Protein AF-0000000074148552 (afdb_homodimer)

Nearest PDB structures (foldseek):
  6wue-assembly1_A-2  TM=7.051E-01  e=5.616E-02  Synechocystis sp. PCC 6803
  7l20-assembly1_w  TM=6.656E-01  e=3.927E-01  Homo sapiens
  6q2d-assembly1_F  TM=6.243E-01  e=3.688E-01  Methanobrevibacter smithii
  3izp-assembly1_E  TM=4.849E-01  e=9.277E-02  Thermus thermophilus
  1wdt-assembly1_A  TM=5.165E-01  e=2.097E-01  Thermus thermophilus

Structure (mmCIF, N/CA/C/O backbone):
data_AF-0000000074148552-model_v1
#
loop_
_entity.id
_entity.type
_entity.pdbx_description
1 polymer 'ABC transporter, ATP-binding protein'
#
loop_
_atom_site.group_PDB
_atom_site.id
_atom_site.type_symbol
_atom_site.label_atom_id
_atom_site.label_alt_id
_atom_site.label_comp_id
_atom_site.label_asym_id
_atom_site.label_entity_id
_atom_site.label_seq_id
_atom_site.pdbx_PDB_ins_code
_atom_site.Cartn_x
_atom_site.Cartn_y
_atom_site.Cartn_z
_atom_site.occupancy
_atom_site.B_iso_or_equiv
_atom_site.auth_seq_id
_atom_site.auth_comp_id
_atom_site.auth_asym_id
_atom_site.auth_atom_id
_atom_site.pdbx_PDB_model_num
ATOM 1 N N . MET A 1 1 ? -26.516 -5.738 27.297 1 22.41 1 MET A N 1
ATOM 2 C CA . MET A 1 1 ? -25.297 -5.031 27.703 1 22.41 1 MET A CA 1
ATOM 3 C C . MET A 1 1 ? -24.422 -4.727 26.5 1 22.41 1 MET A C 1
ATOM 5 O O . MET A 1 1 ? -23.406 -5.402 26.281 1 22.41 1 MET A O 1
ATOM 9 N N . GLN A 1 2 ? -24.984 -4.801 25.312 1 31.7 2 GLN A N 1
ATOM 10 C CA . GLN A 1 2 ? -25 -4.453 23.891 1 31.7 2 GLN A CA 1
ATOM 11 C C . GLN A 1 2 ? -24.562 -3.006 23.672 1 31.7 2 GLN A C 1
ATOM 13 O O . GLN A 1 2 ? -24.906 -2.395 22.656 1 31.7 2 GLN A O 1
ATOM 18 N N . GLU A 1 3 ? -23.875 -2.385 24.734 1 26.95 3 GLU A N 1
ATOM 19 C CA . GLU A 1 3 ? -23.938 -1.072 25.359 1 26.95 3 GLU A CA 1
ATOM 20 C C . GLU A 1 3 ? -23.125 -0.043 24.578 1 26.95 3 GLU A C 1
ATOM 22 O O . GLU A 1 3 ? -23.578 1.087 24.375 1 26.95 3 GLU A O 1
ATOM 27 N N . VAL A 1 4 ? -21.828 -0.036 24.828 1 33.44 4 VAL A N 1
ATOM 28 C CA . VAL A 1 4 ? -21.031 1.182 24.719 1 33.44 4 VAL A CA 1
ATOM 29 C C . VAL A 1 4 ? -20.906 1.595 23.25 1 33.44 4 VAL A C 1
ATOM 31 O O . VAL A 1 4 ? -19.969 2.303 22.875 1 33.44 4 VAL A O 1
ATOM 34 N N . GLU A 1 5 ? -21.531 0.998 22.438 1 37.62 5 GLU A N 1
ATOM 35 C CA . GLU A 1 5 ? -21.609 1.605 21.109 1 37.62 5 GLU A CA 1
ATOM 36 C C . GLU A 1 5 ? -21.953 3.086 21.203 1 37.62 5 GLU A C 1
ATOM 38 O O . GLU A 1 5 ? -21.688 3.854 20.281 1 37.62 5 GLU A O 1
ATOM 43 N N . GLU A 1 6 ? -22.922 3.387 22.109 1 36.91 6 GLU A N 1
ATOM 44 C CA . GLU A 1 6 ? -23.828 4.523 22.094 1 36.91 6 GLU A CA 1
ATOM 45 C C . GLU A 1 6 ? -23.109 5.82 22.438 1 36.91 6 GLU A C 1
ATOM 47 O O . GLU A 1 6 ? -23.562 6.906 22.062 1 36.91 6 GLU A O 1
ATOM 52 N N . LEU A 1 7 ? -22.344 5.84 23.578 1 35.25 7 LEU A N 1
ATOM 53 C CA . LEU A 1 7 ? -22.281 7.09 24.328 1 35.25 7 LEU A CA 1
ATOM 54 C C . LEU A 1 7 ? -21.422 8.109 23.594 1 35.25 7 LEU A C 1
ATOM 56 O O . LEU A 1 7 ? -21.312 9.266 24.031 1 35.25 7 LEU A O 1
ATOM 60 N N . CYS A 1 8 ? -20.25 7.715 23.219 1 41.53 8 CYS A N 1
ATOM 61 C CA . CYS A 1 8 ? -19.453 8.898 22.891 1 41.53 8 CYS A CA 1
ATOM 62 C C . CYS A 1 8 ? -19.922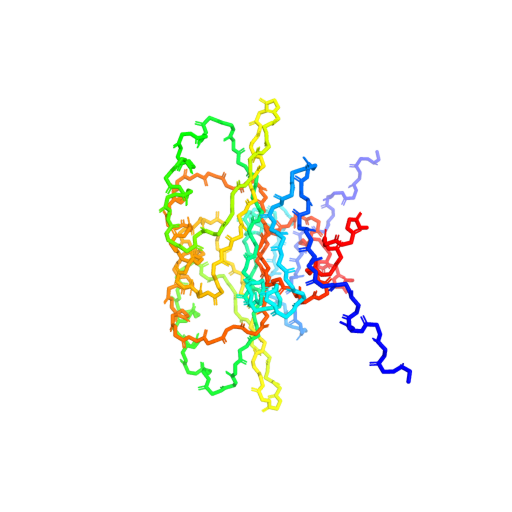 9.516 21.578 1 41.53 8 CYS A C 1
ATOM 64 O O . CYS A 1 8 ? -20.047 8.812 20.562 1 41.53 8 CYS A O 1
ATOM 66 N N . ASP A 1 9 ? -20.75 10.523 21.594 1 46.53 9 ASP A N 1
ATOM 67 C CA . ASP A 1 9 ? -21.438 11.297 20.562 1 46.53 9 ASP A CA 1
ATOM 68 C C . ASP A 1 9 ? -20.469 11.75 19.484 1 46.53 9 ASP A C 1
ATOM 70 O O . ASP A 1 9 ? -20.828 11.82 18.297 1 46.53 9 ASP A O 1
ATOM 74 N N . ARG A 1 10 ? -19.578 12.453 19.828 1 43.94 10 ARG A N 1
ATOM 75 C CA . ARG A 1 10 ? -18.609 12.992 18.875 1 43.94 10 ARG A CA 1
ATOM 76 C C . ARG A 1 10 ? -17.203 12.484 19.188 1 43.94 10 ARG A C 1
ATOM 78 O O . ARG A 1 10 ? -16.844 12.273 20.359 1 43.94 10 ARG A O 1
ATOM 85 N N . ILE A 1 11 ? -16.656 11.727 18.531 1 47.62 11 ILE A N 1
ATOM 86 C CA . ILE A 1 11 ? -15.289 11.305 18.766 1 47.62 11 ILE A CA 1
ATOM 87 C C . ILE A 1 11 ? -14.328 12.219 18 1 47.62 11 ILE A C 1
ATOM 89 O O . ILE A 1 11 ? -14.562 12.531 16.828 1 47.62 11 ILE A O 1
ATOM 93 N N . ALA A 1 12 ? -13.578 13.047 18.766 1 45.94 12 ALA A N 1
ATOM 94 C CA . ALA A 1 12 ? -12.555 13.914 18.188 1 45.94 12 ALA A CA 1
ATOM 95 C C . ALA A 1 12 ? -11.266 13.141 17.922 1 45.94 12 ALA A C 1
ATOM 97 O O . ALA A 1 12 ? -10.906 12.234 18.688 1 45.94 12 ALA A O 1
ATOM 98 N N . PHE A 1 13 ? -10.82 13.211 16.688 1 45.91 13 PHE A N 1
ATOM 99 C CA . PHE A 1 13 ? -9.57 12.578 16.281 1 45.91 13 PHE A CA 1
ATOM 100 C C . PHE A 1 13 ? -8.391 13.516 16.531 1 45.91 13 PHE A C 1
ATOM 102 O O . PHE A 1 13 ? -8.398 14.664 16.078 1 45.91 13 PHE A O 1
ATOM 109 N N . LEU A 1 14 ? -7.742 13.117 17.688 1 41.75 14 LEU A N 1
ATOM 110 C CA . LEU A 1 14 ? -6.602 13.984 17.969 1 41.75 14 LEU A CA 1
ATOM 111 C C . LEU A 1 14 ? -5.305 13.352 17.469 1 41.75 14 LEU A C 1
ATOM 113 O O . LEU A 1 14 ? -5.141 12.133 17.531 1 41.75 14 LEU A O 1
ATOM 117 N N . LYS A 1 15 ? -4.57 13.727 16.531 1 42.16 15 LYS A N 1
ATOM 118 C CA . LYS A 1 15 ? -3.197 13.352 16.203 1 42.16 15 LYS A CA 1
ATOM 119 C C . LYS A 1 15 ? -2.221 14.461 16.578 1 42.16 15 LYS A C 1
ATOM 121 O O . LYS A 1 15 ? -2.34 15.586 16.078 1 42.16 15 LYS A O 1
ATOM 126 N N . SER A 1 16 ? -1.146 14.055 17.172 1 43.75 16 SER A N 1
ATOM 127 C CA . SER A 1 16 ? -0.172 15.008 17.703 1 43.75 16 SER A CA 1
ATOM 128 C C . SER A 1 16 ? -0.861 16.219 18.328 1 43.75 16 SER A C 1
ATOM 130 O O . SER A 1 16 ? -0.525 17.359 18 1 43.75 16 SER A O 1
ATOM 132 N N . GLU A 1 17 ? -1.814 15.953 19.031 1 43.62 17 GLU A N 1
ATOM 133 C CA . GLU A 1 17 ? -2.475 16.969 19.844 1 43.62 17 GLU A CA 1
ATOM 134 C C . GLU A 1 17 ? -3.504 17.75 19.047 1 43.62 17 GLU A C 1
ATOM 136 O O . GLU A 1 17 ? -4.062 18.734 19.516 1 43.62 17 GLU A O 1
ATOM 141 N N . GLU A 1 18 ? -3.398 17.562 17.734 1 40.94 18 GLU A N 1
ATOM 142 C CA . GLU A 1 18 ? -4.426 18.281 16.984 1 40.94 18 GLU A CA 1
ATOM 143 C C . GLU A 1 18 ? -5.633 17.391 16.703 1 40.94 18 GLU A C 1
ATOM 145 O O . GLU A 1 18 ? -5.488 16.172 16.5 1 40.94 18 GLU A O 1
ATOM 150 N N . ILE A 1 19 ? -6.707 17.891 17.125 1 43.88 19 ILE A N 1
ATOM 151 C CA . ILE A 1 19 ? -7.973 17.219 16.844 1 43.88 19 ILE A CA 1
ATOM 152 C C . ILE A 1 19 ? -8.133 17.047 15.336 1 43.88 19 ILE A C 1
ATOM 154 O O . ILE A 1 19 ? -8.133 18.031 14.586 1 43.88 19 ILE A O 1
ATOM 158 N N . ILE A 1 20 ? -7.91 15.992 14.727 1 48.09 20 ILE A N 1
ATOM 159 C CA . ILE A 1 20 ? -7.992 15.789 13.289 1 48.09 20 ILE A CA 1
ATOM 160 C C . ILE A 1 20 ? -9.453 15.719 12.859 1 48.09 20 ILE A C 1
ATOM 162 O O . ILE A 1 20 ? -9.828 16.25 11.805 1 48.09 20 ILE A O 1
ATOM 166 N N . THR A 1 21 ? -10.281 14.977 13.461 1 49.19 21 THR A N 1
ATOM 167 C CA . THR A 1 21 ? -11.695 14.961 13.102 1 49.19 21 THR A CA 1
ATOM 168 C C . THR A 1 21 ? -12.555 14.664 14.328 1 49.19 21 THR A C 1
ATOM 170 O O . THR A 1 21 ? -12.109 13.984 15.25 1 49.19 21 THR A O 1
ATOM 173 N N . ILE A 1 22 ? -13.438 15.555 14.562 1 48.69 22 ILE A N 1
ATOM 174 C CA . ILE A 1 22 ? -14.477 15.336 15.562 1 48.69 22 ILE A CA 1
ATOM 175 C C . ILE A 1 22 ? -15.758 14.859 14.883 1 48.69 22 ILE A C 1
ATOM 177 O O . ILE A 1 22 ? -16.281 15.531 13.984 1 48.69 22 ILE A O 1
ATOM 181 N N . ASP A 1 23 ? -16.016 13.68 14.734 1 54.72 23 ASP A N 1
ATOM 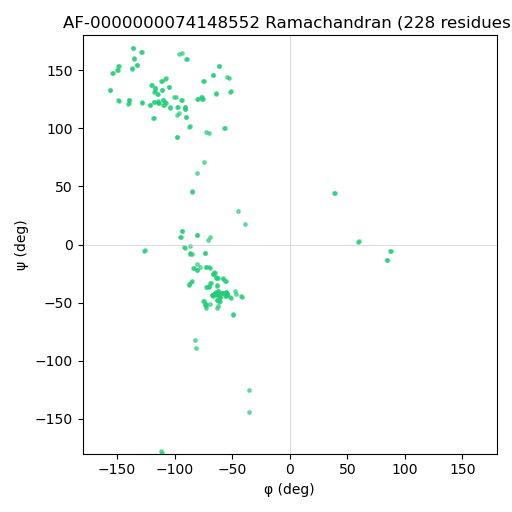182 C CA . ASP A 1 23 ? -17.344 13.328 14.242 1 54.72 23 ASP A CA 1
ATOM 183 C C . ASP A 1 23 ? -17.938 12.172 15.039 1 54.72 23 ASP A C 1
ATOM 185 O O . ASP A 1 23 ? -17.297 11.625 15.93 1 54.72 23 ASP A O 1
ATOM 189 N N . THR A 1 24 ? -19.234 11.992 15.008 1 56 24 THR A N 1
ATOM 190 C CA . THR A 1 24 ? -19.938 10.891 15.641 1 56 24 THR A CA 1
ATOM 191 C C . THR A 1 24 ? -19.359 9.547 15.219 1 56 24 THR A C 1
ATOM 193 O O . THR A 1 24 ? -18.797 9.43 14.125 1 56 24 THR A O 1
ATOM 196 N N . PRO A 1 25 ? -19.344 8.617 16.188 1 54.09 25 PRO A N 1
ATOM 197 C CA . PRO A 1 25 ? -18.906 7.273 15.82 1 54.09 25 PRO A CA 1
ATOM 198 C C . PRO A 1 25 ? -19.453 6.812 14.477 1 54.09 25 PRO A C 1
ATOM 200 O O . PRO A 1 25 ? -18.734 6.176 13.695 1 54.09 25 PRO A O 1
ATOM 203 N N . ALA A 1 26 ? -20.688 7.023 14.258 1 53.91 26 ALA A N 1
ATOM 204 C CA . ALA A 1 26 ? -21.328 6.664 13 1 53.91 26 ALA A CA 1
ATOM 205 C C . ALA A 1 26 ? -20.703 7.395 11.82 1 53.91 26 ALA A C 1
ATOM 207 O O . ALA A 1 26 ? -20.453 6.797 10.773 1 53.91 26 ALA A O 1
ATOM 208 N N . SER A 1 27 ? -20.578 8.68 12.039 1 54.88 27 SER A N 1
ATOM 209 C CA . SER A 1 27 ? -19.984 9.5 10.992 1 54.88 27 SER A CA 1
ATOM 210 C C . SER A 1 27 ? -18.516 9.125 10.773 1 54.88 27 SER A C 1
ATOM 212 O O . SER A 1 27 ? -18.031 9.125 9.641 1 54.88 27 SER A O 1
ATOM 214 N N . LEU A 1 28 ? -17.906 8.945 11.852 1 53.88 28 LEU A N 1
ATOM 215 C CA . LEU A 1 28 ? -16.531 8.508 11.758 1 53.88 28 LEU A CA 1
ATOM 216 C C . LEU A 1 28 ? -16.422 7.145 11.078 1 53.88 28 LEU A C 1
ATOM 218 O O . LEU A 1 28 ? -15.5 6.895 10.312 1 53.88 28 LEU A O 1
ATOM 222 N N . LYS A 1 29 ? -17.297 6.344 11.492 1 54.28 29 LYS A N 1
ATOM 223 C CA . LYS A 1 29 ? -17.391 5.066 10.789 1 54.28 29 LYS A CA 1
ATOM 224 C C . LYS A 1 29 ? -17.578 5.277 9.289 1 54.28 29 LYS A C 1
ATOM 226 O O . LYS A 1 29 ? -16.984 4.559 8.484 1 54.28 29 LYS A O 1
ATOM 231 N N . SER A 1 30 ? -18.438 6.238 9.156 1 53.69 30 SER A N 1
ATOM 232 C CA . SER A 1 30 ? -18.719 6.535 7.754 1 53.69 30 SER A CA 1
ATOM 233 C C . SER A 1 30 ? -17.547 7.258 7.102 1 53.69 30 SER A C 1
ATOM 235 O O . SER A 1 30 ? -17.188 6.969 5.957 1 53.69 30 SER A O 1
ATOM 237 N N . LYS A 1 31 ? -17.156 8.367 7.805 1 51.44 31 LYS A N 1
ATOM 238 C CA . LYS A 1 31 ? -16.062 9.172 7.277 1 51.44 31 LYS A CA 1
ATOM 239 C C . LYS A 1 31 ? -14.758 8.359 7.215 1 51.44 31 LYS A C 1
ATOM 241 O O . LYS A 1 31 ? -13.969 8.516 6.285 1 51.44 31 LYS A O 1
ATOM 246 N N . TYR A 1 32 ? -14.547 7.863 8.367 1 52.31 32 TYR A N 1
ATOM 247 C CA . TYR A 1 32 ? -13.359 7.02 8.406 1 52.31 32 TYR A CA 1
ATOM 248 C C . TYR A 1 32 ? -13.695 5.586 8 1 52.31 32 TYR A C 1
ATOM 250 O O . TYR A 1 32 ? -12.867 4.684 8.133 1 52.31 32 TYR A O 1
ATOM 258 N N . SER A 1 33 ? -14.977 5.43 7.734 1 56.28 33 SER A N 1
ATOM 259 C CA . SER A 1 33 ? -15.203 4.16 7.055 1 56.28 33 SER A CA 1
ATOM 260 C C . SER A 1 33 ? -14.047 3.811 6.125 1 56.28 33 SER A C 1
ATOM 262 O O . SER A 1 33 ? -13.031 4.504 6.105 1 56.28 33 SER A O 1
ATOM 264 N N . GLU A 1 34 ? -14.203 3.186 4.922 1 75.44 34 GLU A N 1
ATOM 265 C CA . GLU A 1 34 ? -13.211 2.359 4.242 1 75.44 34 GLU A CA 1
ATOM 266 C C . GLU A 1 34 ? -12.102 3.215 3.637 1 75.44 34 GLU A C 1
ATOM 268 O O . GLU A 1 34 ? -12.32 3.924 2.654 1 75.44 34 GLU A O 1
ATOM 273 N N . SER A 1 35 ? -11.188 3.824 4.691 1 88.06 35 SER A N 1
ATOM 274 C CA . SER A 1 35 ? -10.055 4.566 4.145 1 88.06 35 SER A CA 1
ATOM 275 C C . SER A 1 35 ? -8.805 3.699 4.086 1 88.06 35 SER A C 1
ATOM 277 O O . SER A 1 35 ? -8.75 2.635 4.703 1 88.06 35 SER A O 1
ATOM 279 N N . PHE A 1 36 ? -7.906 4.277 3.279 1 92.19 36 PHE A N 1
ATOM 280 C CA . PHE A 1 36 ? -6.559 3.715 3.27 1 92.19 36 PHE A CA 1
ATOM 281 C C . PHE A 1 36 ? -5.582 4.645 3.977 1 92.19 36 PHE A C 1
ATOM 283 O O . PHE A 1 36 ? -5.727 5.867 3.92 1 92.19 36 PHE A O 1
ATOM 290 N N . GLU A 1 37 ? -4.684 4.113 4.656 1 92.38 37 GLU A N 1
ATOM 291 C CA . GLU A 1 37 ? -3.572 4.867 5.227 1 92.38 37 GLU A CA 1
ATOM 292 C C . GLU A 1 37 ? -2.254 4.504 4.547 1 92.38 37 GLU A C 1
ATOM 294 O O . GLU A 1 37 ? -1.958 3.324 4.344 1 92.38 37 GLU A O 1
ATOM 299 N N . ILE A 1 38 ? -1.491 5.512 4.18 1 95.75 38 ILE A N 1
ATOM 300 C CA . ILE A 1 38 ? -0.162 5.344 3.604 1 95.75 38 ILE A CA 1
ATOM 301 C C . ILE A 1 38 ? 0.88 5.992 4.512 1 95.75 38 ILE A C 1
ATOM 303 O O . ILE A 1 38 ? 0.76 7.164 4.867 1 95.75 38 ILE A O 1
ATOM 307 N N . LYS A 1 39 ? 1.812 5.199 4.93 1 93.06 39 LYS A N 1
ATOM 308 C CA . LYS A 1 39 ? 2.982 5.707 5.637 1 93.06 39 LYS A CA 1
ATOM 309 C C . LYS A 1 39 ? 4.254 5.492 4.824 1 93.06 39 LYS A C 1
ATOM 311 O O . LYS A 1 39 ? 4.547 4.371 4.402 1 93.06 39 LYS A O 1
ATOM 316 N N . LEU A 1 40 ? 4.941 6.547 4.566 1 94.88 40 LEU A N 1
ATOM 317 C CA . LEU A 1 40 ? 6.172 6.363 3.803 1 94.88 40 LEU A CA 1
ATOM 318 C C . LEU A 1 40 ? 7.305 7.199 4.387 1 94.88 40 LEU A C 1
ATOM 320 O O . LEU A 1 40 ? 7.059 8.188 5.082 1 94.88 40 LEU A O 1
ATOM 324 N N . LEU A 1 41 ? 8.523 6.746 4.219 1 92.94 41 LEU A N 1
ATOM 325 C CA . LEU A 1 41 ? 9.766 7.426 4.578 1 92.94 41 LEU A CA 1
ATOM 326 C C . LEU A 1 41 ? 10.578 7.77 3.33 1 92.94 41 LEU A C 1
ATOM 328 O O . LEU A 1 41 ? 10.914 6.887 2.539 1 92.94 41 LEU A O 1
ATOM 332 N N . ILE A 1 42 ? 10.875 9.086 3.135 1 94.69 42 ILE A N 1
ATOM 333 C CA . ILE A 1 42 ? 11.641 9.531 1.973 1 94.69 42 ILE A CA 1
ATOM 334 C C . ILE A 1 42 ? 12.68 10.555 2.402 1 94.69 42 ILE A C 1
ATOM 336 O O . ILE A 1 42 ? 12.688 11 3.551 1 94.69 42 ILE A O 1
ATOM 340 N N . ASP A 1 43 ? 13.555 10.836 1.476 1 94.56 43 ASP A N 1
ATOM 341 C CA . ASP A 1 43 ? 14.562 11.844 1.771 1 94.56 43 ASP A CA 1
ATOM 342 C C . ASP A 1 43 ? 13.93 13.227 1.92 1 94.56 43 ASP A C 1
ATOM 344 O O . ASP A 1 43 ? 13.016 13.578 1.174 1 94.56 43 ASP A O 1
ATOM 348 N N . LYS A 1 44 ? 14.477 14.031 2.783 1 94.5 44 LYS A N 1
ATOM 349 C CA . LYS A 1 44 ? 13.945 15.344 3.135 1 94.5 44 LYS A CA 1
ATOM 350 C C . LYS A 1 44 ? 13.961 16.281 1.935 1 94.5 44 LYS A C 1
ATOM 352 O O . LYS A 1 44 ? 13.102 17.156 1.812 1 94.5 44 LYS A O 1
ATOM 357 N N . HIS A 1 45 ? 14.82 16.141 1.03 1 93.44 45 HIS A N 1
ATOM 358 C CA . HIS A 1 45 ? 14.969 17.094 -0.071 1 93.44 45 HIS A CA 1
ATOM 359 C C . HIS A 1 45 ? 13.82 16.953 -1.071 1 93.44 45 HIS A C 1
ATOM 361 O O . HIS A 1 45 ? 13.695 17.766 -1.989 1 93.44 45 HIS A O 1
ATOM 367 N N . PHE A 1 46 ? 12.984 15.945 -0.903 1 93.81 46 PHE A N 1
ATOM 368 C CA . PHE A 1 46 ? 11.828 15.781 -1.778 1 93.81 46 PHE A CA 1
ATOM 369 C C . PHE A 1 46 ? 10.594 16.438 -1.177 1 93.81 46 PHE A C 1
ATOM 371 O O . PHE A 1 46 ? 9.477 16.234 -1.664 1 93.81 46 PHE A O 1
ATOM 378 N N . LYS A 1 47 ? 10.664 17.188 -0.199 1 93.19 47 LYS A N 1
ATOM 379 C CA . LYS A 1 47 ? 9.555 17.812 0.519 1 93.19 47 LYS A CA 1
ATOM 380 C C . LYS A 1 47 ? 8.672 18.609 -0.429 1 93.19 47 LYS A C 1
ATOM 382 O O . LYS A 1 47 ? 7.445 18.562 -0.331 1 93.19 47 LYS A O 1
ATOM 387 N N . ALA A 1 48 ? 9.266 19.312 -1.357 1 90.25 48 ALA A N 1
ATOM 388 C CA . ALA A 1 48 ? 8.516 20.172 -2.281 1 90.25 48 ALA A CA 1
ATOM 389 C C . ALA A 1 48 ? 7.566 19.344 -3.141 1 90.25 48 ALA A C 1
ATOM 391 O O . ALA A 1 48 ? 6.508 19.812 -3.551 1 90.25 48 ALA A O 1
ATOM 392 N N . LYS A 1 49 ? 7.871 18.109 -3.418 1 88.38 49 LYS A N 1
ATOM 393 C CA . LYS A 1 49 ? 7.066 17.234 -4.266 1 88.38 49 LYS A CA 1
ATOM 394 C C . LYS A 1 49 ? 5.797 16.797 -3.543 1 88.38 49 LYS A C 1
ATOM 396 O O . LYS A 1 49 ? 4.836 16.359 -4.18 1 88.38 49 LYS A O 1
ATOM 401 N N . LEU A 1 50 ? 5.797 16.906 -2.25 1 89.5 50 LEU A N 1
ATOM 402 C CA . LEU A 1 50 ? 4.672 16.438 -1.449 1 89.5 50 LEU A CA 1
ATOM 403 C C . LEU A 1 50 ? 3.58 17.5 -1.38 1 89.5 50 LEU A C 1
ATOM 405 O O . LEU A 1 50 ? 2.434 17.203 -1.038 1 89.5 50 LEU A O 1
ATOM 409 N N . ASN A 1 51 ? 3.941 18.734 -1.651 1 86.06 51 ASN A N 1
ATOM 410 C CA . ASN A 1 51 ? 3 19.844 -1.544 1 86.06 51 ASN A CA 1
ATOM 411 C C . ASN A 1 51 ? 1.778 19.641 -2.432 1 86.06 51 ASN A C 1
ATOM 413 O O . ASN A 1 51 ? 0.666 20.031 -2.066 1 86.06 51 ASN A O 1
ATOM 417 N N . GLU A 1 52 ? 1.908 18.938 -3.514 1 86.75 52 GLU A N 1
ATOM 418 C CA . GLU A 1 52 ? 0.82 18.734 -4.461 1 86.75 52 GLU A CA 1
ATOM 419 C C . GLU A 1 52 ? -0.128 17.641 -3.977 1 86.75 52 GLU A C 1
ATOM 421 O O . GLU A 1 52 ? -1.285 17.578 -4.398 1 86.75 52 GLU A O 1
ATOM 426 N N . LEU A 1 53 ? 0.349 16.828 -3.006 1 89.81 53 LEU A N 1
ATOM 427 C CA . LEU A 1 53 ? -0.449 15.688 -2.557 1 89.81 53 LEU A CA 1
ATOM 428 C C . LEU A 1 53 ? -1.64 16.156 -1.727 1 89.81 53 LEU A C 1
ATOM 430 O O . LEU A 1 53 ? -2.729 15.586 -1.817 1 89.81 53 LEU A O 1
ATOM 434 N N . GLU A 1 54 ? -1.421 17.172 -0.965 1 85.12 54 GLU A N 1
ATOM 435 C CA . GLU A 1 54 ? -2.459 17.688 -0.076 1 85.12 54 GLU A CA 1
ATOM 436 C C . GLU A 1 54 ? -3.635 18.25 -0.869 1 85.12 54 GLU A C 1
ATOM 438 O O . GLU A 1 54 ? -4.762 18.297 -0.371 1 85.12 54 GLU A O 1
ATOM 443 N N . LYS A 1 55 ? -3.391 18.641 -2.049 1 88.75 55 LYS A N 1
ATOM 444 C CA . LYS A 1 55 ? -4.406 19.297 -2.867 1 88.75 55 LYS A CA 1
ATOM 445 C C . LYS A 1 55 ? -5.258 18.266 -3.611 1 88.75 55 LYS A C 1
ATOM 447 O O . LYS A 1 55 ? -6.285 18.625 -4.199 1 88.75 55 LYS A O 1
ATOM 452 N N . LEU A 1 56 ? -4.879 17.078 -3.531 1 90.38 56 LEU A N 1
ATOM 453 C CA . LEU A 1 56 ? -5.605 16.031 -4.258 1 90.38 56 LEU A CA 1
ATOM 454 C C . LEU A 1 56 ? -6.926 15.719 -3.566 1 90.38 56 LEU A C 1
ATOM 456 O O . LEU A 1 56 ? -6.98 15.617 -2.34 1 90.38 56 LEU A O 1
ATOM 460 N N . LYS A 1 57 ? -7.988 15.484 -4.348 1 90.69 57 LYS A N 1
ATOM 461 C CA . LYS A 1 57 ? -9.352 15.336 -3.844 1 90.69 57 LYS A CA 1
ATOM 462 C C . LYS A 1 57 ? -9.492 14.078 -2.996 1 90.69 57 LYS A C 1
ATOM 464 O O . LYS A 1 57 ? -10.328 14.016 -2.094 1 90.69 57 LYS A O 1
ATOM 469 N N . TYR A 1 58 ? -8.664 13.125 -3.242 1 90.88 58 TYR A N 1
ATOM 470 C CA . TYR A 1 58 ? -8.82 11.844 -2.555 1 90.88 58 TYR A CA 1
ATOM 471 C C . TYR A 1 58 ? -7.996 11.82 -1.272 1 90.88 58 TYR A C 1
ATOM 473 O O . TYR A 1 58 ? -8.016 10.828 -0.539 1 90.88 58 TYR A O 1
ATOM 481 N N . VAL A 1 59 ? -7.254 12.883 -0.996 1 92.19 59 VAL A N 1
ATOM 482 C CA . VAL A 1 59 ? -6.477 12.961 0.235 1 92.19 59 VAL A CA 1
ATOM 483 C C . VAL A 1 59 ? -7.305 13.625 1.332 1 92.19 59 VAL A C 1
ATOM 485 O O . VAL A 1 59 ? -7.699 14.789 1.205 1 92.19 59 VAL A O 1
ATOM 488 N N . LYS A 1 60 ? -7.57 12.891 2.33 1 86.38 60 LYS A N 1
ATOM 489 C CA . LYS A 1 60 ? -8.367 13.375 3.449 1 86.38 60 LYS A CA 1
ATOM 490 C C . LYS A 1 60 ? -7.496 14.07 4.488 1 86.38 60 LYS A C 1
ATOM 492 O O . LYS A 1 60 ? -7.949 14.992 5.168 1 86.38 60 LYS A O 1
ATOM 497 N N . ASN A 1 61 ? -6.309 13.57 4.633 1 85.88 61 ASN A N 1
ATOM 498 C CA . ASN A 1 61 ? -5.367 14.109 5.605 1 85.88 61 ASN A CA 1
ATOM 499 C C . ASN A 1 61 ? -3.922 13.836 5.199 1 85.88 61 ASN A C 1
ATOM 501 O O . ASN A 1 61 ? -3.633 12.82 4.562 1 85.88 61 ASN A O 1
ATOM 505 N N . LEU A 1 62 ? -3.031 14.734 5.531 1 90.62 62 LEU A N 1
ATOM 506 C CA . LEU A 1 62 ? -1.6 14.617 5.273 1 90.62 62 LEU A CA 1
ATOM 507 C C . LEU A 1 62 ? -0.79 15.141 6.457 1 90.62 62 LEU A C 1
ATOM 509 O O . LEU A 1 62 ? -1.005 16.266 6.918 1 90.62 62 LEU A O 1
ATOM 513 N N . LYS A 1 63 ? 0.003 14.312 6.992 1 89 63 LYS A N 1
ATOM 514 C CA . LYS A 1 63 ? 0.945 14.688 8.039 1 89 63 LYS A CA 1
ATOM 515 C C . LYS A 1 63 ? 2.385 14.422 7.609 1 89 63 LYS A C 1
ATOM 517 O O . LYS A 1 63 ? 2.686 13.375 7.039 1 89 63 LYS A O 1
ATOM 522 N N . ILE A 1 64 ? 3.217 15.391 7.93 1 90.69 64 ILE 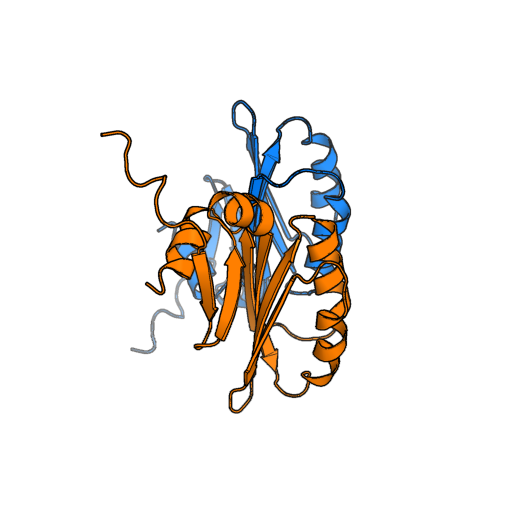A N 1
ATOM 523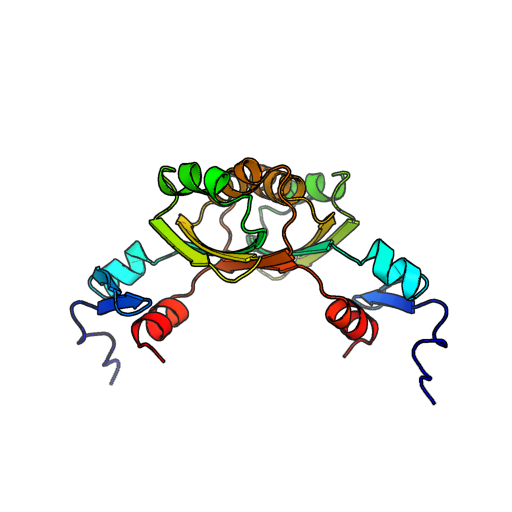 C CA . ILE A 1 64 ? 4.629 15.258 7.594 1 90.69 64 ILE A CA 1
ATOM 524 C C . ILE A 1 64 ? 5.48 15.508 8.836 1 90.69 64 ILE A C 1
ATOM 526 O O . ILE A 1 64 ? 5.312 16.516 9.523 1 90.69 64 ILE A O 1
ATOM 530 N N . HIS A 1 65 ? 6.238 14.547 9.141 1 88.62 65 HIS A N 1
ATOM 531 C CA . HIS A 1 65 ? 7.223 14.695 10.211 1 88.62 65 HIS A CA 1
ATOM 532 C C . HIS A 1 65 ? 8.641 14.719 9.656 1 88.62 65 HIS A C 1
ATOM 534 O O . HIS A 1 65 ? 9.047 13.797 8.93 1 88.62 65 HIS A O 1
ATOM 540 N N . GLU A 1 66 ? 9.336 15.758 9.984 1 90.94 66 GLU A N 1
ATOM 541 C CA . GLU A 1 66 ? 10.688 15.93 9.469 1 90.94 66 GLU A CA 1
ATOM 542 C C . GLU A 1 66 ? 11.734 15.523 10.508 1 90.94 66 GLU A C 1
ATOM 544 O O . GLU A 1 66 ? 11.602 15.852 11.688 1 90.94 66 GLU A O 1
ATOM 549 N N . ASN A 1 67 ? 12.562 14.719 10.125 1 85.88 67 ASN A N 1
ATOM 550 C CA . ASN A 1 67 ? 13.773 14.438 10.898 1 85.88 67 ASN A CA 1
ATOM 551 C C . ASN A 1 67 ? 15.023 14.938 10.18 1 85.88 67 ASN A C 1
ATOM 553 O O . ASN A 1 67 ? 14.93 15.719 9.227 1 85.88 67 ASN A O 1
ATOM 557 N N . GLU A 1 68 ? 16.188 14.742 10.688 1 88.06 68 GLU A N 1
ATOM 558 C CA . GLU A 1 68 ? 17.422 15.336 10.164 1 88.06 68 GLU A CA 1
ATOM 559 C C . GLU A 1 68 ? 17.547 15.07 8.664 1 88.06 68 GLU A C 1
ATOM 561 O O . GLU A 1 68 ? 17.797 15.992 7.883 1 88.06 68 GLU A O 1
ATOM 566 N N . ASN A 1 69 ? 17.297 13.859 8.148 1 93.19 69 ASN A N 1
ATOM 567 C CA . ASN A 1 69 ? 17.578 13.547 6.754 1 93.19 69 ASN A CA 1
ATOM 568 C C . ASN A 1 69 ? 16.344 12.984 6.051 1 93.19 69 ASN A C 1
ATOM 570 O O . ASN A 1 69 ? 16.344 12.812 4.828 1 93.19 69 ASN A O 1
ATOM 574 N N . PHE A 1 70 ? 15.266 12.773 6.879 1 93.5 70 PHE A N 1
ATOM 575 C CA . PHE A 1 70 ? 14.141 12.047 6.297 1 93.5 70 PHE A CA 1
ATOM 576 C C . PHE A 1 70 ? 12.82 12.758 6.598 1 93.5 70 PHE A C 1
ATOM 578 O O . PHE A 1 70 ? 12.758 13.602 7.496 1 93.5 70 PHE A O 1
ATOM 585 N N . LEU A 1 71 ? 11.859 12.5 5.695 1 94.5 71 LEU A N 1
ATOM 586 C CA . LEU A 1 71 ? 10.469 12.891 5.891 1 94.5 71 LEU A CA 1
ATOM 587 C C . LEU A 1 71 ? 9.586 11.664 6.129 1 94.5 71 LEU A C 1
ATOM 589 O O . LEU A 1 71 ? 9.602 10.727 5.332 1 94.5 71 LEU A O 1
ATOM 593 N N . GLU A 1 72 ? 8.977 11.664 7.246 1 91.75 72 GLU A N 1
ATOM 594 C CA . GLU A 1 72 ? 7.902 10.695 7.465 1 91.75 72 GLU A CA 1
ATOM 595 C C . GLU A 1 72 ? 6.551 11.273 7.047 1 91.75 72 GLU A C 1
ATOM 597 O O . GLU A 1 72 ? 6.109 12.289 7.582 1 91.75 72 GLU A O 1
ATOM 602 N N . VAL A 1 73 ? 5.953 10.625 6.082 1 94.19 73 VAL A N 1
ATOM 603 C CA . VAL A 1 73 ? 4.703 11.133 5.523 1 94.19 73 VAL A CA 1
ATOM 604 C C . VAL A 1 73 ? 3.568 10.156 5.828 1 94.19 73 VAL A C 1
ATOM 606 O O . VAL A 1 73 ? 3.693 8.953 5.59 1 94.19 73 VAL A O 1
ATOM 609 N N . ILE A 1 74 ? 2.516 10.641 6.344 1 91.25 74 ILE A N 1
ATOM 610 C CA . ILE A 1 74 ? 1.318 9.844 6.609 1 91.25 74 ILE A CA 1
ATOM 611 C C . ILE A 1 74 ? 0.128 10.445 5.863 1 91.25 74 ILE A C 1
ATOM 613 O O . ILE A 1 74 ? -0.227 11.609 6.078 1 91.25 74 ILE A O 1
ATOM 617 N N . LEU A 1 75 ? -0.43 9.633 5.008 1 93.69 75 LEU A N 1
ATOM 618 C CA . LEU A 1 75 ? -1.591 10.055 4.234 1 93.69 75 LEU A CA 1
ATOM 619 C C . LEU A 1 75 ? -2.809 9.203 4.566 1 93.69 75 LEU A C 1
ATOM 621 O O . LEU A 1 75 ? -2.697 7.98 4.711 1 93.69 75 LEU A O 1
ATOM 625 N N . VAL A 1 76 ? -3.912 9.82 4.754 1 90 76 VAL A N 1
ATOM 626 C CA . VAL A 1 76 ? -5.207 9.148 4.77 1 90 76 VAL A CA 1
ATOM 627 C C . VAL A 1 76 ? -5.984 9.492 3.5 1 90 76 VAL A C 1
ATOM 629 O O . VAL A 1 76 ? -6.188 10.672 3.191 1 90 76 VAL A O 1
ATOM 632 N N . ILE A 1 77 ? -6.344 8.453 2.762 1 92.56 77 ILE A N 1
ATOM 633 C CA . ILE A 1 77 ? -6.961 8.703 1.462 1 92.56 77 ILE A CA 1
ATOM 634 C C . ILE A 1 77 ? -8.266 7.91 1.35 1 92.56 77 ILE A C 1
ATOM 636 O O . ILE A 1 77 ? -8.555 7.059 2.191 1 92.56 77 ILE A O 1
ATOM 640 N N . THR A 1 78 ? -9.109 8.258 0.326 1 90.94 78 THR A N 1
ATOM 641 C CA . THR A 1 78 ? -10.328 7.512 0.066 1 90.94 78 THR A CA 1
ATOM 642 C C . THR A 1 78 ? -10.008 6.059 -0.278 1 90.94 78 THR A C 1
ATOM 644 O O . THR A 1 78 ? -8.906 5.75 -0.731 1 90.94 78 THR A O 1
ATOM 647 N N . PRO A 1 79 ? -10.859 5.152 -0.051 1 89.06 79 PRO A N 1
ATOM 648 C CA . PRO A 1 79 ? -10.594 3.719 -0.188 1 89.06 79 PRO A CA 1
ATOM 649 C C . PRO A 1 79 ? -10.773 3.221 -1.621 1 89.06 79 PRO A C 1
ATOM 651 O O . PRO A 1 79 ? -11.469 2.227 -1.851 1 89.06 79 PRO A O 1
ATOM 654 N N . GLU A 1 80 ? -10.258 3.912 -2.566 1 91.5 80 GLU A N 1
ATOM 655 C CA . GLU A 1 80 ? -10.281 3.484 -3.963 1 91.5 80 GLU A CA 1
ATOM 656 C C . GLU A 1 80 ? -8.883 3.145 -4.461 1 91.5 80 GLU A C 1
ATOM 658 O O . GLU A 1 80 ? -7.914 3.83 -4.121 1 91.5 80 GLU A O 1
ATOM 663 N N . SER A 1 81 ? -8.859 2.084 -5.242 1 94.44 81 SER A N 1
ATOM 664 C CA . SER A 1 81 ? -7.582 1.699 -5.832 1 94.44 81 SER A CA 1
ATOM 665 C C . SER A 1 81 ? -6.965 2.852 -6.621 1 94.44 81 SER A C 1
ATOM 667 O O . SER A 1 81 ? -5.746 3.027 -6.625 1 94.44 81 SER A O 1
ATOM 669 N N . THR A 1 82 ? -7.832 3.705 -7.211 1 95.06 82 THR A N 1
ATOM 670 C CA . THR A 1 82 ? -7.355 4.812 -8.031 1 95.06 82 THR A CA 1
ATOM 671 C C . THR A 1 82 ? -6.66 5.863 -7.168 1 95.06 82 THR A C 1
ATOM 673 O O . THR A 1 82 ? -5.73 6.531 -7.625 1 95.06 82 THR A O 1
ATOM 676 N N . ALA A 1 83 ? -7.117 6.004 -5.996 1 95.5 83 ALA A N 1
ATOM 677 C CA . ALA A 1 83 ? -6.465 6.945 -5.09 1 95.5 83 ALA A CA 1
ATOM 678 C C . ALA A 1 83 ? -5.027 6.52 -4.797 1 95.5 83 ALA A C 1
ATOM 680 O O . ALA A 1 83 ? -4.109 7.344 -4.828 1 95.5 83 ALA A O 1
ATOM 681 N N . ILE A 1 84 ? -4.836 5.254 -4.578 1 96.62 84 ILE A N 1
ATOM 682 C CA . ILE A 1 84 ? -3.502 4.719 -4.34 1 96.62 84 ILE A CA 1
ATOM 683 C C . ILE A 1 84 ? -2.635 4.922 -5.578 1 96.62 84 ILE A C 1
ATOM 685 O O . ILE A 1 84 ? -1.505 5.406 -5.48 1 96.62 84 ILE A O 1
ATOM 689 N N . SER A 1 85 ? -3.225 4.551 -6.703 1 97 85 SER A N 1
ATOM 690 C CA . SER A 1 85 ? -2.506 4.707 -7.961 1 97 85 SER A CA 1
ATOM 691 C C . SER A 1 85 ? -2.047 6.145 -8.164 1 97 85 SER A C 1
ATOM 693 O O . SER A 1 85 ? -0.899 6.391 -8.539 1 97 85 SER A O 1
ATOM 695 N N . ASN A 1 86 ? -2.879 7.086 -7.906 1 95.75 86 ASN A N 1
ATOM 696 C CA . ASN A 1 86 ? -2.564 8.5 -8.102 1 95.75 86 ASN A CA 1
ATOM 697 C C . ASN A 1 86 ? -1.453 8.961 -7.164 1 95.75 86 ASN A C 1
ATOM 699 O O . ASN A 1 86 ? -0.545 9.68 -7.578 1 95.75 86 ASN A O 1
ATOM 703 N N . ILE A 1 87 ? -1.55 8.508 -5.934 1 96.69 87 ILE A N 1
ATOM 704 C CA . ILE A 1 87 ? -0.53 8.891 -4.965 1 96.69 87 ILE A CA 1
ATOM 705 C C . ILE A 1 87 ? 0.839 8.406 -5.434 1 96.69 87 ILE A C 1
ATOM 707 O O . ILE A 1 87 ? 1.796 9.188 -5.488 1 96.69 87 ILE A O 1
ATOM 711 N N . PHE A 1 88 ? 0.955 7.215 -5.879 1 96.38 88 PHE A N 1
ATOM 712 C CA . PHE A 1 88 ? 2.252 6.641 -6.215 1 96.38 88 PHE A CA 1
ATOM 713 C C . PHE A 1 88 ? 2.713 7.109 -7.59 1 96.38 88 PHE A C 1
ATOM 715 O O . PHE A 1 88 ? 3.908 7.09 -7.891 1 96.38 88 PHE A O 1
ATOM 722 N N . THR A 1 89 ? 1.823 7.516 -8.383 1 95.81 89 THR A N 1
ATOM 723 C CA . THR A 1 89 ? 2.207 8.203 -9.609 1 95.81 89 THR A CA 1
ATOM 724 C C . THR A 1 89 ? 2.918 9.516 -9.297 1 95.81 89 THR A C 1
ATOM 726 O O . THR A 1 89 ? 3.922 9.852 -9.93 1 95.81 89 THR A O 1
ATOM 729 N N . ASN A 1 90 ? 2.424 10.219 -8.32 1 94.19 90 ASN A N 1
ATOM 730 C CA . ASN A 1 90 ? 3.01 11.5 -7.934 1 94.19 90 ASN A CA 1
ATOM 731 C C . ASN A 1 90 ? 4.367 11.312 -7.266 1 94.19 90 ASN A C 1
ATOM 733 O O . ASN A 1 90 ? 5.168 12.25 -7.207 1 94.19 90 ASN A O 1
ATOM 737 N N . LEU A 1 91 ? 4.598 10.133 -6.805 1 94.88 91 LEU A N 1
ATOM 738 C CA . LEU A 1 91 ? 5.852 9.867 -6.109 1 94.88 91 LEU A CA 1
ATOM 739 C C . LEU A 1 91 ? 6.891 9.289 -7.066 1 94.88 91 LEU A C 1
ATOM 741 O O . LEU A 1 91 ? 7.949 8.82 -6.633 1 94.88 91 LEU A O 1
ATOM 745 N N . LYS A 1 92 ? 6.535 9.266 -8.328 1 93.62 92 LYS A N 1
ATOM 746 C CA . LYS A 1 92 ? 7.453 8.727 -9.328 1 93.62 92 LYS A CA 1
ATOM 747 C C . LYS A 1 92 ? 8.828 9.375 -9.211 1 93.62 92 LYS A C 1
ATOM 749 O O . LYS A 1 92 ? 8.945 10.594 -9.109 1 93.62 92 LYS A O 1
ATOM 754 N N . GLY A 1 93 ? 9.891 8.547 -9.195 1 91.81 93 GLY A N 1
ATOM 755 C CA . GLY A 1 93 ? 11.25 9.047 -9.172 1 91.81 93 GLY A CA 1
ATOM 756 C C . GLY A 1 93 ? 11.766 9.305 -7.766 1 91.81 93 GLY A C 1
ATOM 757 O O . GLY A 1 93 ? 12.93 9.68 -7.582 1 91.81 93 GLY A O 1
ATOM 758 N N . ILE A 1 94 ? 10.969 9.18 -6.793 1 93.25 94 ILE A N 1
ATOM 759 C CA . ILE A 1 94 ? 11.375 9.383 -5.406 1 93.25 94 ILE A CA 1
ATOM 760 C C . ILE A 1 94 ? 11.68 8.031 -4.758 1 93.25 94 ILE A C 1
ATOM 762 O O . ILE A 1 94 ? 10.797 7.172 -4.664 1 93.25 94 ILE A O 1
ATOM 766 N N . PRO A 1 95 ? 12.875 7.855 -4.344 1 91.31 95 PRO A N 1
ATOM 767 C CA . PRO A 1 95 ? 13.18 6.617 -3.621 1 91.31 95 PRO A CA 1
ATOM 768 C C . PRO A 1 95 ? 12.422 6.496 -2.305 1 91.31 95 PRO A C 1
ATOM 770 O O . PRO A 1 95 ? 12.43 7.426 -1.493 1 91.31 95 PRO A O 1
ATOM 773 N N . ILE A 1 96 ? 11.758 5.352 -2.066 1 92.5 96 ILE A N 1
ATOM 774 C CA . ILE A 1 96 ? 10.977 5.098 -0.862 1 92.5 96 ILE A CA 1
ATOM 775 C C . ILE A 1 96 ? 11.75 4.172 0.071 1 92.5 96 ILE A C 1
ATOM 777 O O . ILE A 1 96 ? 12.031 3.02 -0.277 1 92.5 96 ILE A O 1
ATOM 781 N N . HIS A 1 97 ? 12.047 4.691 1.219 1 89 97 HIS A N 1
ATOM 782 C CA . HIS A 1 97 ? 12.867 3.947 2.162 1 89 97 HIS A CA 1
ATOM 783 C C . HIS A 1 97 ? 12.023 2.996 3.002 1 89 97 HIS A C 1
ATOM 785 O O . HIS A 1 97 ? 12.508 1.949 3.438 1 89 97 HIS A O 1
ATOM 791 N N . ASP A 1 98 ? 10.891 3.344 3.25 1 87.69 98 ASP A N 1
ATOM 792 C CA . ASP A 1 98 ? 9.922 2.531 3.979 1 87.69 98 ASP A CA 1
ATOM 793 C C . ASP A 1 98 ? 8.492 2.832 3.521 1 87.69 98 ASP A C 1
ATOM 795 O O . ASP A 1 98 ? 8.195 3.951 3.096 1 87.69 98 ASP A O 1
ATOM 799 N N . LEU A 1 99 ? 7.66 1.828 3.623 1 93.62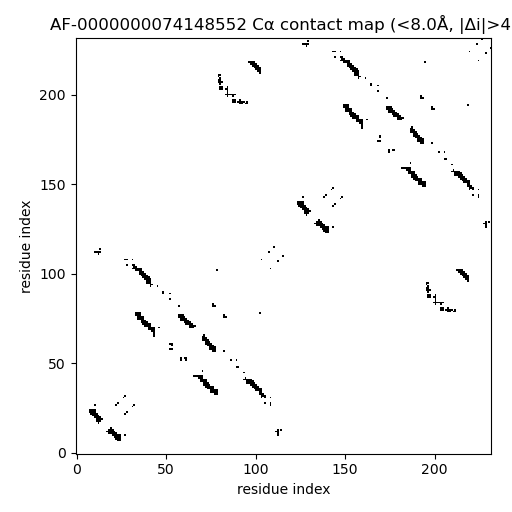 99 LEU A N 1
ATOM 800 C CA . LEU A 1 99 ? 6.309 1.983 3.098 1 93.62 99 LEU A CA 1
ATOM 801 C C . LEU A 1 99 ? 5.344 1.022 3.785 1 93.62 99 LEU A C 1
ATOM 803 O O . LEU A 1 99 ? 5.645 -0.165 3.93 1 93.62 99 LEU A O 1
ATOM 807 N N . ILE A 1 100 ? 4.246 1.584 4.164 1 92.25 100 ILE A N 1
ATOM 808 C CA . ILE A 1 100 ? 3.111 0.777 4.598 1 92.25 100 ILE A CA 1
ATOM 809 C C . ILE A 1 100 ? 1.815 1.381 4.062 1 92.25 100 ILE A C 1
ATOM 811 O O . ILE A 1 100 ? 1.565 2.576 4.227 1 92.25 100 ILE A O 1
ATOM 815 N N . VAL A 1 101 ? 1.073 0.596 3.367 1 95.5 101 VAL A N 1
ATOM 816 C CA . VAL A 1 101 ? -0.291 0.947 2.988 1 95.5 101 VAL A CA 1
ATOM 817 C C . VAL A 1 101 ? -1.271 -0.052 3.598 1 95.5 101 VAL A C 1
ATOM 819 O O . VAL A 1 101 ? -1.076 -1.266 3.492 1 95.5 101 VAL A O 1
ATOM 822 N N . LYS A 1 102 ? -2.262 0.439 4.191 1 91.12 102 LYS A N 1
ATOM 823 C CA . LYS A 1 102 ? -3.225 -0.478 4.797 1 91.12 102 LYS A CA 1
ATOM 824 C C . LYS A 1 102 ? -4.633 0.109 4.773 1 91.12 102 LYS A C 1
ATOM 826 O O . LYS A 1 102 ? -4.801 1.328 4.707 1 91.12 102 LYS A O 1
ATOM 831 N N . LYS A 1 103 ? -5.578 -0.822 4.773 1 88.88 103 LYS A N 1
ATOM 832 C CA . LYS A 1 103 ? -6.965 -0.419 4.988 1 88.88 103 LYS A CA 1
ATOM 833 C C . LYS A 1 103 ? -7.227 -0.121 6.461 1 88.88 103 LYS A C 1
ATOM 835 O O . LYS A 1 103 ? -6.871 -0.917 7.336 1 88.88 103 LYS A O 1
ATOM 840 N N . ILE A 1 104 ? -7.754 1.012 6.738 1 81.69 104 ILE A N 1
ATOM 841 C CA . ILE A 1 104 ? -8.039 1.386 8.117 1 81.69 104 ILE A CA 1
ATOM 842 C C . ILE A 1 104 ? -9.289 0.656 8.602 1 81.69 104 ILE A C 1
ATOM 844 O O . ILE A 1 104 ? -10.297 0.605 7.895 1 81.69 104 ILE A O 1
ATOM 848 N N . SER A 1 105 ? -9.125 -0.022 9.672 1 70.38 105 SER A N 1
ATOM 849 C CA . SER A 1 105 ? -10.266 -0.707 10.258 1 70.38 105 SER A CA 1
ATOM 850 C C . SER A 1 105 ? -10.992 0.186 11.266 1 70.38 105 SER A C 1
ATOM 852 O O . SER A 1 105 ? -10.461 1.221 11.672 1 70.38 105 SER A O 1
ATOM 854 N N . LEU A 1 106 ? -12.227 -0.255 11.461 1 65.38 106 LEU A N 1
ATOM 855 C CA . LEU A 1 106 ? -13.008 0.446 12.469 1 65.38 106 LEU A CA 1
ATOM 856 C C . LEU A 1 106 ? -12.266 0.475 13.805 1 65.38 106 LEU A C 1
ATOM 858 O O . LEU A 1 106 ? -12.297 1.484 14.508 1 65.38 106 LEU A O 1
ATOM 862 N N . GLU A 1 107 ? -11.719 -0.668 14.102 1 59.56 107 GLU A N 1
ATOM 863 C CA . GLU A 1 107 ? -10.961 -0.774 15.344 1 59.56 107 GLU A CA 1
ATOM 864 C C . GLU A 1 107 ? -9.797 0.21 15.367 1 59.56 107 GLU A C 1
ATOM 866 O O . GLU A 1 107 ? -9.508 0.818 16.391 1 59.56 107 GLU A O 1
ATOM 871 N N . ASP A 1 108 ? -9.164 0.292 14.219 1 63.47 108 ASP A N 1
ATOM 872 C CA . ASP A 1 108 ? -8.07 1.255 14.109 1 63.47 108 ASP A CA 1
ATOM 873 C C . ASP A 1 108 ? -8.555 2.672 14.406 1 63.47 108 ASP A C 1
ATOM 875 O O . ASP A 1 108 ? -7.848 3.453 15.047 1 63.47 108 ASP A O 1
ATOM 879 N N . VAL A 1 109 ? -9.664 2.836 13.859 1 60.69 109 VAL A N 1
ATOM 880 C CA . VAL A 1 109 ? -10.25 4.16 14.031 1 60.69 109 VAL A CA 1
ATOM 881 C C . VAL A 1 109 ? -10.516 4.418 15.516 1 60.69 109 VAL A C 1
ATOM 883 O O . VAL A 1 109 ? -10.211 5.492 16.031 1 60.69 109 VAL A O 1
ATOM 886 N N . TYR A 1 110 ? -10.984 3.32 16.109 1 59 110 TYR A N 1
ATOM 887 C CA . TYR A 1 110 ? -11.312 3.416 17.516 1 59 110 TYR A CA 1
ATOM 888 C C . TYR A 1 110 ? -10.055 3.635 18.359 1 59 110 TYR A C 1
ATOM 890 O O . TYR A 1 110 ? -10.055 4.445 19.281 1 59 110 TYR A O 1
ATOM 898 N N . LEU A 1 111 ? -9.023 2.859 18.016 1 55.31 111 LEU A N 1
ATOM 899 C CA . LEU A 1 111 ? -7.781 2.938 18.781 1 55.31 111 LEU A CA 1
ATOM 900 C C . LEU A 1 111 ? -7.113 4.297 18.578 1 55.31 111 LEU A C 1
ATOM 902 O O . LEU A 1 111 ? -6.527 4.844 19.516 1 55.31 111 LEU A O 1
ATOM 906 N N . LYS A 1 112 ? -7.164 4.59 17.406 1 55.94 112 LYS A N 1
ATOM 907 C CA . LYS A 1 112 ? -6.559 5.883 17.094 1 55.94 112 LYS A CA 1
ATOM 908 C C . LYS A 1 112 ? -7.301 7.02 17.781 1 55.94 112 LYS A C 1
ATOM 910 O O . LYS A 1 112 ? -6.684 7.98 18.25 1 55.94 112 LYS A O 1
ATOM 915 N N . LEU A 1 113 ? -8.484 6.758 17.812 1 52.75 113 LEU A N 1
ATOM 916 C CA . LEU A 1 113 ? -9.359 7.719 18.484 1 52.75 113 LEU A CA 1
ATOM 917 C C . LEU A 1 113 ? -9.125 7.711 19.984 1 52.75 113 LEU A C 1
ATOM 919 O O . LEU A 1 113 ? -9.18 8.758 20.641 1 52.75 113 LEU A O 1
ATOM 923 N N . LEU A 1 114 ? -8.867 6.441 20.359 1 47.22 114 LEU A N 1
ATOM 924 C CA . LEU A 1 114 ? -8.695 6.336 21.797 1 47.22 114 LEU A CA 1
ATOM 925 C C . LEU A 1 114 ? -7.289 6.758 22.203 1 47.22 114 LEU A C 1
ATOM 927 O O . LEU A 1 114 ? -7.012 6.934 23.406 1 47.22 114 LEU A O 1
ATOM 931 N N . GLY A 1 115 ? -6.527 7.262 21.375 1 44.06 115 GLY A N 1
ATOM 932 C CA . GLY A 1 115 ? -5.195 7.672 21.781 1 44.06 115 GLY A CA 1
ATOM 933 C C . GLY A 1 115 ? -4.363 6.531 22.344 1 44.06 115 GLY A C 1
ATOM 934 O O . GLY A 1 115 ? -3.385 6.762 23.047 1 44.06 115 GLY A O 1
ATOM 935 N N . GLU A 1 116 ? -4.793 5.25 22.422 1 40.12 116 GLU A N 1
ATOM 936 C CA . GLU A 1 116 ? -3.984 4.207 23.062 1 40.12 116 GLU A CA 1
ATOM 937 C C . GLU A 1 116 ? -3.082 3.52 22.031 1 40.12 116 GLU A C 1
ATOM 939 O O . GLU A 1 116 ? -3.377 3.518 20.844 1 40.12 116 GLU A O 1
ATOM 944 N N . MET B 1 1 ? 34.562 -14.148 15.078 1 22.45 1 MET B N 1
ATOM 945 C CA . MET B 1 1 ? 33.469 -15.109 15.133 1 22.45 1 MET B CA 1
ATOM 946 C C . MET B 1 1 ? 32.219 -14.531 14.508 1 22.45 1 MET B C 1
ATOM 948 O O . MET B 1 1 ? 31.297 -14.133 15.211 1 22.45 1 MET B O 1
ATOM 952 N N . GLN B 1 2 ? 32.375 -13.422 13.781 1 31.84 2 GLN B N 1
ATOM 953 C CA . GLN B 1 2 ? 31.766 -12.492 12.844 1 31.84 2 GLN B CA 1
ATOM 954 C C . GLN B 1 2 ? 31.031 -13.234 11.734 1 31.84 2 GLN B C 1
ATOM 956 O O . GLN B 1 2 ? 31.438 -13.195 10.578 1 31.84 2 GLN B O 1
ATOM 961 N N . GLU B 1 3 ? 30.516 -14.484 12.039 1 26.89 3 GLU B N 1
ATOM 962 C CA . GLU B 1 3 ? 30.484 -15.812 11.43 1 26.89 3 GLU B CA 1
ATOM 963 C C . GLU B 1 3 ? 29.391 -15.906 10.367 1 26.89 3 GLU B C 1
ATOM 965 O O . GLU B 1 3 ? 29.641 -16.406 9.266 1 26.89 3 GLU B O 1
ATOM 970 N N . VAL B 1 4 ? 28.188 -16.281 10.812 1 33.41 4 VAL B N 1
ATOM 971 C CA . VAL B 1 4 ? 27.234 -17.094 10.055 1 33.41 4 VAL B CA 1
ATOM 972 C C . VAL B 1 4 ? 26.656 -16.25 8.914 1 33.41 4 VAL B C 1
ATOM 974 O O . VAL B 1 4 ? 25.609 -16.594 8.352 1 33.41 4 VAL B O 1
ATOM 977 N N . GLU B 1 5 ? 27.062 -15.141 8.734 1 37.69 5 GLU B N 1
ATOM 978 C CA . GLU B 1 5 ? 26.656 -14.477 7.5 1 37.69 5 GLU B CA 1
ATOM 979 C C . GLU B 1 5 ? 26.844 -15.391 6.293 1 37.69 5 GLU B C 1
ATOM 981 O O . GLU B 1 5 ? 26.281 -15.133 5.223 1 37.69 5 GLU B O 1
ATOM 986 N N . GLU B 1 6 ? 27.953 -16.125 6.305 1 36.91 6 GLU B N 1
ATOM 987 C CA . GLU B 1 6 ? 28.672 -16.734 5.18 1 36.91 6 GLU B CA 1
ATOM 988 C C . GLU B 1 6 ? 27.875 -17.875 4.566 1 36.91 6 GLU B C 1
ATOM 990 O O . GLU B 1 6 ? 28.078 -18.234 3.404 1 36.91 6 GLU B O 1
ATOM 995 N N . LEU B 1 7 ? 27.406 -18.844 5.43 1 35.25 7 LEU B N 1
ATOM 996 C CA . LEU B 1 7 ? 27.359 -20.219 4.949 1 35.25 7 LEU B CA 1
ATOM 997 C C . LEU B 1 7 ? 26.234 -20.391 3.932 1 35.25 7 LEU B C 1
ATOM 999 O O . LEU B 1 7 ? 26.125 -21.453 3.307 1 35.25 7 LEU B O 1
ATOM 1003 N N . CYS B 1 8 ? 25.047 -20.031 4.312 1 41.47 8 CYS B N 1
ATOM 1004 C CA . CYS B 1 8 ? 24.078 -20.641 3.408 1 41.47 8 CYS B CA 1
ATOM 1005 C C . CYS B 1 8 ? 24.141 -20.016 2.025 1 41.47 8 CYS B C 1
ATOM 1007 O O . CYS B 1 8 ? 24.094 -18.781 1.896 1 41.47 8 CYS B O 1
ATOM 1009 N N . ASP B 1 9 ? 24.859 -20.594 1.098 1 46.44 9 ASP B N 1
ATOM 1010 C CA . ASP B 1 9 ? 25.203 -20.25 -0.279 1 46.44 9 ASP B CA 1
ATOM 1011 C C . ASP B 1 9 ? 23.953 -19.875 -1.074 1 46.44 9 ASP B C 1
ATOM 1013 O O . ASP B 1 9 ? 24.016 -19 -1.943 1 46.44 9 ASP B O 1
ATOM 1017 N N . ARG B 1 10 ? 23.109 -20.688 -1.174 1 43.75 10 ARG B N 1
ATOM 1018 C CA . ARG B 1 10 ? 21.891 -20.469 -1.947 1 43.75 10 ARG B CA 1
ATOM 1019 C C . ARG B 1 10 ? 20.656 -20.562 -1.058 1 43.75 10 ARG B C 1
ATOM 1021 O O . ARG B 1 10 ? 20.625 -21.328 -0.097 1 43.75 10 ARG B O 1
ATOM 1028 N N . ILE B 1 11 ? 20.031 -19.656 -0.779 1 47.34 11 ILE B N 1
ATOM 1029 C CA . ILE B 1 11 ? 18.797 -19.734 -0.008 1 47.34 11 ILE B CA 1
ATOM 1030 C C . ILE B 1 11 ? 17.609 -19.906 -0.953 1 47.34 11 ILE B C 1
ATOM 1032 O O . ILE B 1 11 ? 17.516 -19.219 -1.973 1 47.34 11 ILE B O 1
ATOM 1036 N N . ALA B 1 12 ? 17.016 -21.125 -0.928 1 45.78 12 ALA B N 1
ATOM 1037 C CA . ALA B 1 12 ? 15.805 -21.422 -1.703 1 45.78 12 ALA B CA 1
ATOM 1038 C C . ALA B 1 12 ? 14.562 -20.891 -1 1 45.78 12 ALA B C 1
ATOM 1040 O O . ALA B 1 12 ? 14.484 -20.891 0.231 1 45.78 12 ALA B O 1
ATOM 1041 N N . PHE B 1 13 ? 13.828 -20.094 -1.74 1 45.91 13 PHE B N 1
ATOM 1042 C CA . PHE B 1 13 ? 12.57 -19.547 -1.238 1 45.91 13 PHE B CA 1
ATOM 1043 C C . PHE B 1 13 ? 11.422 -20.5 -1.511 1 45.91 13 PHE B C 1
ATOM 1045 O O . PHE B 1 13 ? 11.219 -20.922 -2.648 1 45.91 13 PHE B O 1
ATOM 1052 N N . LEU B 1 14 ? 11.125 -21.188 -0.347 1 41.31 14 LEU B N 1
ATOM 1053 C CA . LEU B 1 14 ? 10.023 -22.109 -0.553 1 41.31 14 LEU B CA 1
ATOM 1054 C C . LEU B 1 14 ? 8.703 -21.5 -0.114 1 41.31 14 LEU B C 1
ATOM 1056 O O . LEU B 1 14 ? 8.656 -20.734 0.856 1 41.31 14 LEU B O 1
ATOM 1060 N N . LYS B 1 15 ? 7.711 -21.172 -0.804 1 42.06 15 LYS B N 1
ATOM 1061 C CA . LYS B 1 15 ? 6.336 -20.875 -0.414 1 42.06 15 LYS B CA 1
ATOM 1062 C C . LYS B 1 15 ? 5.402 -22.016 -0.778 1 42.06 15 LYS B C 1
ATOM 1064 O O . LYS B 1 15 ? 5.301 -22.406 -1.946 1 42.06 15 LYS B O 1
ATOM 1069 N N . SER B 1 16 ? 4.551 -22.328 0.159 1 43.44 16 SER B N 1
ATOM 1070 C CA . SER B 1 16 ? 3.67 -23.469 0.021 1 43.44 16 SER B CA 1
ATOM 1071 C C . SER B 1 16 ? 4.391 -24.641 -0.636 1 43.44 16 SER B C 1
ATOM 1073 O O . SER B 1 16 ? 3.893 -25.234 -1.602 1 43.44 16 SER B O 1
ATOM 1075 N N . GLU B 1 17 ? 5.512 -24.828 -0.194 1 43.69 17 GLU B N 1
ATOM 1076 C CA . GLU B 1 17 ? 6.27 -26.016 -0.566 1 43.69 17 GLU B CA 1
ATOM 1077 C C . GLU B 1 17 ? 7 -25.812 -1.891 1 43.69 17 GLU B C 1
ATOM 1079 O O . GLU B 1 17 ? 7.59 -26.75 -2.432 1 43.69 17 GLU B O 1
ATOM 1084 N N . GLU B 1 18 ? 6.602 -24.766 -2.568 1 40.84 18 GLU B N 1
ATOM 1085 C CA . GLU B 1 18 ? 7.34 -24.547 -3.809 1 40.84 18 GLU B CA 1
ATOM 1086 C C . GLU B 1 18 ? 8.508 -23.594 -3.602 1 40.84 18 GLU B C 1
ATOM 1088 O O . GLU B 1 18 ? 8.414 -22.656 -2.801 1 40.84 18 GLU B O 1
ATOM 1093 N N . ILE B 1 19 ? 9.602 -24.078 -3.957 1 43.69 19 ILE B N 1
ATOM 1094 C CA . ILE B 1 19 ? 10.805 -23.234 -3.932 1 43.69 19 ILE B CA 1
ATOM 1095 C C . ILE B 1 19 ? 10.586 -22 -4.789 1 43.69 19 ILE B C 1
ATOM 1097 O O . ILE B 1 19 ? 10.312 -22.094 -5.988 1 43.69 19 ILE B O 1
ATOM 1101 N N . ILE B 1 20 ? 10.297 -20.891 -4.324 1 47.81 20 ILE B N 1
ATOM 1102 C CA . ILE B 1 20 ? 10.031 -19.688 -5.098 1 47.81 20 ILE B CA 1
ATOM 1103 C C . ILE B 1 20 ? 11.336 -19.125 -5.66 1 47.81 20 ILE B C 1
ATOM 1105 O O . ILE B 1 20 ? 11.383 -18.656 -6.797 1 47.81 20 ILE B O 1
ATOM 1109 N N . THR B 1 21 ? 12.352 -18.969 -4.922 1 49.03 21 THR B N 1
ATOM 1110 C CA . THR B 1 21 ? 13.633 -18.516 -5.457 1 49.03 21 THR B CA 1
ATOM 1111 C C . THR B 1 21 ? 14.797 -19.094 -4.664 1 49.03 21 THR B C 1
ATOM 1113 O O . THR B 1 21 ? 14.656 -19.391 -3.475 1 49.03 21 THR B O 1
ATOM 1116 N N . ILE B 1 22 ? 15.633 -19.734 -5.383 1 48.59 22 ILE B N 1
ATOM 1117 C CA . ILE B 1 22 ? 16.906 -20.188 -4.828 1 48.59 22 ILE B CA 1
ATOM 1118 C C . ILE B 1 22 ? 18.016 -19.203 -5.188 1 48.59 22 ILE B C 1
ATOM 1120 O O . ILE B 1 22 ? 18.219 -18.906 -6.363 1 48.59 22 ILE B O 1
ATOM 1124 N N . ASP B 1 23 ? 18.328 -18.281 -4.449 1 54.44 23 ASP B N 1
ATOM 1125 C CA . ASP B 1 23 ? 19.516 -17.5 -4.801 1 54.44 23 ASP B CA 1
ATOM 1126 C C . ASP B 1 23 ? 20.391 -17.266 -3.574 1 54.44 23 ASP B C 1
ATOM 1128 O O . ASP B 1 23 ? 20.031 -17.656 -2.461 1 54.44 23 ASP B O 1
ATOM 1132 N N . THR B 1 24 ? 21.641 -16.938 -3.748 1 55.88 24 THR B N 1
ATOM 1133 C CA . THR B 1 24 ? 22.594 -16.594 -2.688 1 55.88 24 THR B CA 1
ATOM 1134 C C . THR B 1 24 ? 22.047 -15.461 -1.824 1 55.88 24 THR B C 1
ATOM 1136 O O . THR B 1 24 ? 21.25 -14.648 -2.293 1 55.88 24 THR B O 1
ATOM 1139 N N . PRO B 1 25 ? 22.359 -15.547 -0.525 1 54.03 25 PRO B N 1
ATOM 1140 C CA . PRO B 1 25 ? 21.953 -14.438 0.341 1 54.03 25 PRO B CA 1
ATOM 1141 C C . PRO B 1 25 ? 22.203 -13.07 -0.297 1 54.03 25 PRO B C 1
ATOM 1143 O O . PRO B 1 25 ? 21.391 -12.164 -0.155 1 54.03 25 PRO B O 1
ATOM 1146 N N . ALA B 1 26 ? 23.312 -12.906 -0.878 1 53.62 26 ALA B N 1
ATOM 1147 C CA . ALA B 1 26 ? 23.672 -11.664 -1.555 1 53.62 26 ALA B CA 1
ATOM 1148 C C . ALA B 1 26 ? 22.719 -11.359 -2.701 1 53.62 26 ALA B C 1
ATOM 1150 O O . ALA B 1 26 ? 22.281 -10.219 -2.875 1 53.62 26 ALA B O 1
ATOM 1151 N N . SER B 1 27 ? 22.562 -12.391 -3.484 1 54.62 27 SER B N 1
ATOM 1152 C CA . SER B 1 27 ? 21.656 -12.242 -4.617 1 54.62 27 SER B CA 1
ATOM 1153 C C . SER B 1 27 ? 20.219 -12.008 -4.148 1 54.62 27 SER B C 1
ATOM 1155 O O . SER B 1 27 ? 19.469 -11.242 -4.762 1 54.62 27 SER B O 1
ATOM 1157 N N . LEU B 1 28 ? 19.891 -12.766 -3.203 1 53.69 28 LEU B N 1
ATOM 1158 C CA . LEU B 1 28 ? 18.562 -12.57 -2.619 1 53.69 28 LEU B CA 1
ATOM 1159 C C . LEU B 1 28 ? 18.438 -11.172 -2.021 1 53.69 28 LEU B C 1
ATOM 1161 O O . LEU B 1 28 ? 17.375 -10.555 -2.109 1 53.69 28 LEU B O 1
ATOM 1165 N N . LYS B 1 29 ? 19.453 -10.828 -1.353 1 53.62 29 LYS B N 1
ATOM 1166 C CA . LYS B 1 29 ? 19.484 -9.453 -0.875 1 53.62 29 LYS B CA 1
ATOM 1167 C C . LYS B 1 29 ? 19.297 -8.469 -2.023 1 53.62 29 LYS B C 1
ATOM 1169 O O . LYS B 1 29 ? 18.594 -7.461 -1.874 1 53.62 29 LYS B O 1
ATOM 1174 N N . SER B 1 30 ? 20 -8.898 -3.033 1 53.41 30 SER B N 1
ATOM 1175 C CA . SER B 1 30 ? 19.906 -8.031 -4.203 1 53.41 30 SER B CA 1
ATOM 1176 C C . SER B 1 30 ? 18.562 -8.18 -4.891 1 53.41 30 SER B C 1
ATOM 1178 O O . SER B 1 30 ? 17.969 -7.188 -5.324 1 53.41 30 SER B O 1
ATOM 1180 N N . LYS B 1 31 ? 18.266 -9.477 -5.168 1 50.94 31 LYS B N 1
ATOM 1181 C CA . LYS B 1 31 ? 17.016 -9.742 -5.863 1 50.94 31 LYS B CA 1
ATOM 1182 C C . LYS B 1 31 ? 15.812 -9.32 -5.02 1 50.94 31 LYS B C 1
ATOM 1184 O O . LYS B 1 31 ? 14.82 -8.805 -5.551 1 50.94 31 LYS B O 1
ATOM 1189 N N . TYR B 1 32 ? 15.844 -9.875 -3.863 1 51.88 32 TYR B N 1
ATOM 1190 C CA . TYR B 1 32 ? 14.766 -9.516 -2.945 1 51.88 32 TYR B CA 1
ATOM 1191 C C . TYR B 1 32 ? 15.102 -8.234 -2.193 1 51.88 32 TYR B C 1
ATOM 1193 O O . TYR B 1 32 ? 14.344 -7.797 -1.323 1 51.88 32 TYR B O 1
ATOM 1201 N N . SER B 1 33 ? 16.328 -7.82 -2.398 1 55.88 33 SER B N 1
ATOM 1202 C CA . SER B 1 33 ? 16.484 -6.48 -1.848 1 55.88 33 SER B CA 1
ATOM 1203 C C . SER B 1 33 ? 15.219 -5.656 -2.012 1 55.88 33 SER B C 1
ATOM 1205 O O . SER B 1 33 ? 14.141 -6.203 -2.264 1 55.88 33 SER B O 1
ATOM 1207 N N . GLU B 1 34 ? 15.195 -4.426 -2.639 1 75.25 34 GLU B N 1
ATOM 1208 C CA . GLU B 1 34 ? 14.219 -3.381 -2.334 1 75.25 34 GLU B CA 1
ATOM 1209 C C . GLU B 1 34 ? 12.898 -3.639 -3.043 1 75.25 34 GLU B C 1
ATOM 1211 O O . GLU B 1 34 ? 12.703 -3.213 -4.184 1 75.25 34 GLU B O 1
ATOM 1216 N N . SER B 1 35 ? 12.242 -4.957 -2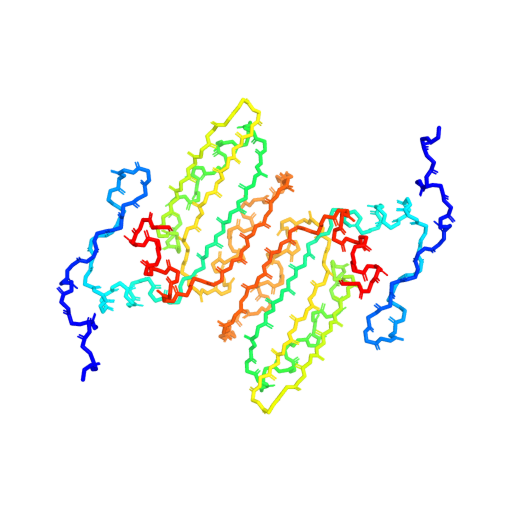.613 1 88.06 35 SER B N 1
ATOM 1217 C CA . SER B 1 35 ? 10.945 -5.188 -3.229 1 88.06 35 SER B CA 1
ATOM 1218 C C . SER B 1 35 ? 9.812 -4.691 -2.336 1 88.06 35 SER B C 1
ATOM 1220 O O . SER B 1 35 ? 10.023 -4.426 -1.149 1 88.06 35 SER B O 1
ATOM 1222 N N . PHE B 1 36 ? 8.664 -4.598 -3.039 1 92.19 36 PHE B N 1
ATOM 1223 C CA . PHE B 1 36 ? 7.418 -4.352 -2.316 1 92.19 36 PHE B CA 1
ATOM 1224 C C . PHE B 1 36 ? 6.543 -5.598 -2.307 1 92.19 36 PHE B C 1
ATOM 1226 O O . PHE B 1 36 ? 6.539 -6.367 -3.27 1 92.19 36 PHE B O 1
ATOM 1233 N N . GLU B 1 37 ? 5.895 -5.84 -1.266 1 92.38 37 GLU B N 1
ATOM 1234 C CA . GLU B 1 37 ? 4.875 -6.879 -1.185 1 92.38 37 GLU B CA 1
ATOM 1235 C C . GLU B 1 37 ? 3.48 -6.273 -1.048 1 92.38 37 GLU B C 1
ATOM 1237 O O . GLU B 1 37 ? 3.271 -5.355 -0.249 1 92.38 37 GLU B O 1
ATOM 1242 N N . ILE B 1 38 ? 2.541 -6.77 -1.833 1 95.75 38 ILE B N 1
ATOM 1243 C CA . ILE B 1 38 ? 1.139 -6.375 -1.766 1 95.75 38 ILE B CA 1
ATOM 1244 C C . ILE B 1 38 ? 0.279 -7.586 -1.407 1 95.75 38 ILE B C 1
ATOM 1246 O O . ILE B 1 38 ? 0.355 -8.625 -2.066 1 95.75 38 ILE B O 1
ATOM 1250 N N . LYS B 1 39 ? -0.438 -7.438 -0.335 1 93.06 39 LYS B N 1
ATOM 1251 C CA . LYS B 1 39 ? -1.454 -8.422 0.027 1 93.06 39 LYS B CA 1
ATOM 1252 C C . LYS B 1 39 ? -2.854 -7.816 -0.042 1 93.06 39 LYS B C 1
ATOM 1254 O O . LYS B 1 39 ? -3.121 -6.781 0.572 1 93.06 39 LYS B O 1
ATOM 1259 N N . LEU B 1 40 ? -3.682 -8.414 -0.816 1 94.81 40 LEU B N 1
ATOM 1260 C CA . LEU B 1 40 ? -5.031 -7.859 -0.883 1 94.81 40 LEU B CA 1
ATOM 1261 C C . LEU B 1 40 ? -6.078 -8.969 -0.851 1 94.81 40 LEU B C 1
ATOM 1263 O O . LEU B 1 40 ? -5.777 -10.117 -1.182 1 94.81 40 LEU B O 1
ATOM 1267 N N . LEU B 1 41 ? -7.25 -8.672 -0.339 1 92.88 41 LEU B N 1
ATOM 1268 C CA . LEU B 1 41 ? -8.43 -9.523 -0.314 1 92.88 41 LEU B CA 1
ATOM 1269 C C . LEU B 1 41 ? -9.547 -8.938 -1.177 1 92.88 41 LEU B C 1
ATOM 1271 O O . LEU B 1 41 ? -9.961 -7.797 -0.966 1 92.88 41 LEU B O 1
ATOM 1275 N N . ILE B 1 42 ? -10.023 -9.711 -2.191 1 94.75 42 ILE B N 1
ATOM 1276 C CA . ILE B 1 42 ? -11.078 -9.25 -3.084 1 94.75 42 ILE B CA 1
ATOM 1277 C C . ILE B 1 42 ? -12.094 -10.367 -3.309 1 94.75 42 ILE B C 1
ATOM 1279 O O . ILE B 1 42 ? -11.875 -11.508 -2.889 1 94.75 42 ILE B O 1
ATOM 1283 N N . ASP B 1 43 ? -13.172 -9.977 -3.902 1 94.62 43 ASP B N 1
ATOM 1284 C CA . ASP B 1 43 ? -14.188 -10.977 -4.211 1 94.62 43 ASP B CA 1
ATOM 1285 C C . ASP B 1 43 ? -13.68 -11.961 -5.27 1 94.62 43 ASP B C 1
ATOM 1287 O O . ASP B 1 43 ? -13.008 -11.562 -6.223 1 94.62 43 ASP B O 1
ATOM 1291 N N . LYS B 1 44 ? -14.094 -13.188 -5.16 1 94.56 44 LYS B N 1
ATOM 1292 C CA . LYS B 1 44 ? -13.625 -14.281 -6.012 1 94.56 44 LYS B CA 1
ATOM 1293 C C . LYS B 1 44 ? -14.023 -14.047 -7.465 1 94.56 44 LYS B C 1
ATOM 1295 O O . LYS B 1 44 ? -13.312 -14.469 -8.383 1 94.56 44 LYS B O 1
ATOM 1300 N N . HIS B 1 45 ? -15.047 -13.383 -7.754 1 93.5 45 HIS B N 1
ATOM 1301 C CA . HIS B 1 45 ? -15.539 -13.242 -9.117 1 93.5 45 HIS B CA 1
ATOM 1302 C C . HIS B 1 45 ? -14.656 -12.297 -9.93 1 93.5 45 HIS B C 1
ATOM 1304 O O . HIS B 1 45 ? -14.82 -12.18 -11.141 1 93.5 45 HIS B O 1
ATOM 1310 N N . PHE B 1 46 ? -13.703 -11.648 -9.281 1 93.81 46 PHE B N 1
ATOM 1311 C CA . PHE B 1 46 ? -12.773 -10.781 -10 1 93.81 46 PHE B CA 1
ATOM 1312 C C . PHE B 1 46 ? -11.508 -11.539 -10.375 1 93.81 46 PHE B C 1
ATOM 1314 O O . PHE B 1 46 ? -10.523 -10.93 -10.812 1 93.81 46 PHE B O 1
ATOM 1321 N N . LYS B 1 47 ? -11.422 -12.766 -10.273 1 93.12 47 LYS B N 1
ATOM 1322 C CA . LYS B 1 47 ? -10.25 -13.594 -10.523 1 93.12 47 LYS B CA 1
ATOM 1323 C C . LYS B 1 47 ? -9.703 -13.367 -11.922 1 93.12 47 LYS B C 1
ATOM 1325 O O . LYS B 1 47 ? -8.484 -13.281 -12.117 1 93.12 47 LYS B O 1
ATOM 1330 N N . ALA B 1 48 ? -10.555 -13.242 -12.898 1 90.25 48 ALA B N 1
ATOM 1331 C CA . ALA B 1 48 ? -10.133 -13.07 -14.289 1 90.25 48 ALA B CA 1
ATOM 1332 C C . ALA B 1 48 ? -9.336 -11.781 -14.469 1 90.25 48 ALA B C 1
ATOM 1334 O O . ALA B 1 48 ? -8.453 -11.703 -15.328 1 90.25 48 ALA B O 1
ATOM 1335 N N . LYS B 1 49 ? -9.578 -10.773 -13.688 1 88.31 49 LYS B N 1
ATOM 1336 C CA . LYS B 1 49 ? -8.898 -9.484 -13.789 1 88.31 49 LYS B CA 1
ATOM 1337 C C . LYS B 1 49 ? -7.457 -9.578 -13.297 1 88.31 49 LYS B C 1
ATOM 1339 O O . LYS B 1 49 ? -6.629 -8.727 -13.625 1 88.31 49 LYS B O 1
ATOM 1344 N N . LEU B 1 50 ? -7.172 -10.594 -12.531 1 89.5 50 LEU B N 1
ATOM 1345 C CA . LEU B 1 50 ? -5.848 -10.742 -11.945 1 89.5 50 LEU B CA 1
ATOM 1346 C C . LEU B 1 50 ? -4.883 -11.398 -12.922 1 89.5 50 LEU B C 1
ATOM 1348 O O . LEU B 1 50 ? -3.666 -11.32 -12.758 1 89.5 50 LEU B O 1
ATOM 1352 N N . ASN B 1 51 ? -5.434 -12.078 -13.914 1 86.12 51 ASN B N 1
ATOM 1353 C CA . ASN B 1 51 ? -4.609 -12.805 -14.875 1 86.12 51 ASN B CA 1
ATOM 1354 C C . ASN B 1 51 ? -3.631 -11.875 -15.586 1 86.12 51 ASN B C 1
ATOM 1356 O O . ASN B 1 51 ? -2.504 -12.273 -15.891 1 86.12 51 ASN B O 1
ATOM 1360 N N . GLU B 1 52 ? -3.953 -10.648 -15.758 1 86.81 52 GLU B N 1
ATOM 1361 C CA . GLU B 1 52 ? -3.115 -9.68 -16.469 1 86.81 52 GLU B CA 1
ATOM 1362 C C . GLU B 1 52 ? -1.97 -9.195 -15.586 1 86.81 52 GLU B C 1
ATOM 1364 O O . GLU B 1 52 ? -0.947 -8.727 -16.094 1 86.81 52 GLU B O 1
ATOM 1369 N N . LEU B 1 53 ? -2.119 -9.383 -14.258 1 89.88 53 LEU B N 1
ATOM 1370 C CA . LEU B 1 53 ? -1.119 -8.859 -13.328 1 89.88 53 LEU B CA 1
ATOM 1371 C C . LEU B 1 53 ? 0.175 -9.664 -13.422 1 89.88 53 LEU B C 1
ATOM 1373 O O . LEU B 1 53 ? 1.267 -9.102 -13.32 1 89.88 53 LEU B O 1
ATOM 1377 N N . GLU B 1 54 ? 0.034 -10.93 -13.617 1 84.94 54 GLU B N 1
ATOM 1378 C CA . GLU B 1 54 ? 1.189 -11.812 -13.664 1 84.94 54 GLU B CA 1
ATOM 1379 C C . GLU B 1 54 ? 2.078 -11.5 -14.867 1 84.94 54 GLU B C 1
ATOM 1381 O O . GLU B 1 54 ? 3.279 -11.781 -14.844 1 84.94 54 GLU B O 1
ATOM 1386 N N . LYS B 1 55 ? 1.527 -10.93 -15.844 1 88.69 55 LYS B N 1
ATOM 1387 C CA . LYS B 1 55 ? 2.244 -10.672 -17.094 1 88.69 55 LYS B CA 1
ATOM 1388 C C . LYS B 1 55 ? 3.006 -9.352 -17.031 1 88.69 55 LYS B C 1
ATOM 1390 O O . LYS B 1 55 ? 3.82 -9.055 -17.906 1 88.69 55 LYS B O 1
ATOM 1395 N N . LEU B 1 56 ? 2.791 -8.641 -16.031 1 90.31 56 LEU B N 1
ATOM 1396 C CA . LEU B 1 56 ? 3.43 -7.332 -15.906 1 90.31 56 LEU B CA 1
ATOM 1397 C C . LEU B 1 56 ? 4.902 -7.477 -15.539 1 90.31 56 LEU B C 1
ATOM 1399 O O . LEU B 1 56 ? 5.25 -8.297 -14.688 1 90.31 56 LEU B O 1
ATOM 1403 N N . LYS B 1 57 ? 5.77 -6.645 -16.125 1 90.69 57 LYS B N 1
ATOM 1404 C CA . LYS B 1 57 ? 7.219 -6.773 -16.016 1 90.69 57 LYS B CA 1
ATOM 1405 C C . LYS B 1 57 ? 7.68 -6.512 -14.578 1 90.69 57 LYS B C 1
ATOM 1407 O O . LYS B 1 57 ? 8.711 -7.039 -14.148 1 90.69 57 LYS B O 1
ATOM 1412 N N . TYR B 1 58 ? 6.926 -5.77 -13.844 1 90.81 58 TYR B N 1
ATOM 1413 C CA . TYR B 1 58 ? 7.359 -5.383 -12.5 1 90.81 58 TYR B CA 1
ATOM 1414 C C . TYR B 1 58 ? 6.871 -6.383 -11.461 1 90.81 58 TYR B C 1
ATOM 1416 O O . TYR B 1 58 ? 7.164 -6.242 -10.273 1 90.81 58 TYR B O 1
ATOM 1424 N N . VAL B 1 59 ? 6.113 -7.379 -11.891 1 92.06 59 VAL B N 1
ATOM 1425 C CA . VAL B 1 59 ? 5.645 -8.414 -10.969 1 92.06 59 VAL B CA 1
ATOM 1426 C C . VAL B 1 59 ? 6.637 -9.57 -10.945 1 92.06 59 VAL B C 1
ATOM 1428 O O . VAL B 1 59 ? 6.867 -10.227 -11.961 1 92.06 59 VAL B O 1
ATOM 1431 N N . LYS B 1 60 ? 7.207 -9.781 -9.836 1 86.31 60 LYS B N 1
ATOM 1432 C CA . LYS B 1 60 ? 8.195 -10.844 -9.656 1 86.31 60 LYS B CA 1
ATOM 1433 C C . LYS B 1 60 ? 7.527 -12.164 -9.289 1 86.31 60 LYS B C 1
ATOM 1435 O O . LYS B 1 60 ? 8.031 -13.234 -9.633 1 86.31 60 LYS B O 1
ATOM 1440 N N . ASN B 1 61 ? 6.469 -12.062 -8.539 1 85.81 61 ASN B N 1
ATOM 1441 C CA . ASN B 1 61 ? 5.73 -13.234 -8.086 1 85.81 61 ASN B CA 1
ATOM 1442 C C . ASN B 1 61 ? 4.27 -12.906 -7.801 1 85.81 61 ASN B C 1
ATOM 1444 O O . ASN B 1 61 ? 3.945 -11.781 -7.402 1 85.81 61 ASN B O 1
ATOM 1448 N N . LEU B 1 62 ? 3.398 -13.844 -8.031 1 90.5 62 LEU B N 1
ATOM 1449 C CA . LEU B 1 62 ? 1.966 -13.727 -7.777 1 90.5 62 LEU B CA 1
ATOM 1450 C C . LEU B 1 62 ? 1.41 -15.023 -7.203 1 90.5 62 LEU B C 1
ATOM 1452 O O . LEU B 1 62 ? 1.611 -16.094 -7.773 1 90.5 62 LEU B O 1
ATOM 1456 N N . LYS B 1 63 ? 0.847 -14.938 -6.07 1 89 63 LYS B N 1
ATOM 1457 C CA . LYS B 1 63 ? 0.147 -16.062 -5.441 1 89 63 LYS B CA 1
ATOM 1458 C C . LYS B 1 63 ? -1.318 -15.719 -5.191 1 89 63 LYS B C 1
ATOM 1460 O O . LYS B 1 63 ? -1.634 -14.625 -4.719 1 89 63 LYS B O 1
ATOM 1465 N N . ILE B 1 64 ? -2.15 -16.688 -5.496 1 90.62 64 ILE B N 1
ATOM 1466 C CA . ILE B 1 64 ? -3.58 -16.5 -5.281 1 90.62 64 ILE B CA 1
ATOM 1467 C C . ILE B 1 64 ? -4.137 -17.672 -4.461 1 90.62 64 ILE B C 1
ATOM 1469 O O . ILE B 1 64 ? -3.918 -18.828 -4.797 1 90.62 64 ILE B O 1
ATOM 1473 N N . HIS B 1 65 ? -4.695 -17.328 -3.375 1 88.81 65 HIS B N 1
ATOM 1474 C CA . HIS B 1 65 ? -5.41 -18.312 -2.564 1 88.81 65 HIS B CA 1
ATOM 1475 C C . HIS B 1 65 ? -6.914 -18.062 -2.602 1 88.81 65 HIS B C 1
ATOM 1477 O O . HIS B 1 65 ? -7.375 -16.953 -2.301 1 88.81 65 HIS B O 1
ATOM 1483 N N . GLU B 1 66 ? -7.613 -19.062 -2.992 1 91 66 GLU B N 1
ATOM 1484 C CA . GLU B 1 66 ? -9.062 -18.953 -3.129 1 91 66 GLU B CA 1
ATOM 1485 C C . GLU B 1 66 ? -9.781 -19.531 -1.92 1 91 66 GLU B C 1
ATOM 1487 O O . GLU B 1 66 ? -9.414 -20.609 -1.428 1 91 66 GLU B O 1
ATOM 1492 N N . ASN B 1 67 ? -10.586 -18.797 -1.377 1 85.88 67 ASN B N 1
ATOM 1493 C CA . ASN B 1 67 ? -11.539 -19.281 -0.389 1 85.88 67 ASN B CA 1
ATOM 1494 C C . ASN B 1 67 ? -12.969 -19.234 -0.922 1 85.88 67 ASN B C 1
ATOM 1496 O O . ASN B 1 67 ? -13.188 -19.062 -2.123 1 85.88 67 ASN B O 1
ATOM 1500 N N . GLU B 1 68 ? -13.953 -19.609 -0.174 1 88.06 68 GLU B N 1
ATOM 1501 C CA . GLU B 1 68 ? -15.328 -19.75 -0.656 1 88.06 68 GLU B CA 1
ATOM 1502 C C . GLU B 1 68 ? -15.781 -18.5 -1.396 1 88.06 68 GLU B C 1
ATOM 1504 O O . GLU B 1 68 ? -16.297 -18.578 -2.516 1 88.06 68 GLU B O 1
ATOM 1509 N N . ASN B 1 69 ? -15.555 -17.266 -0.904 1 93.25 69 ASN B N 1
ATOM 1510 C CA . ASN B 1 69 ? -16.109 -16.078 -1.513 1 93.25 69 ASN B CA 1
ATOM 1511 C C . ASN B 1 69 ? -15.031 -15.047 -1.848 1 93.25 69 ASN B C 1
ATOM 1513 O O . ASN B 1 69 ? -15.305 -14.047 -2.516 1 93.25 69 ASN B O 1
ATOM 1517 N N . PHE B 1 70 ? -13.766 -15.398 -1.418 1 93.44 70 PHE B N 1
ATOM 1518 C CA . PHE B 1 70 ? -12.742 -14.367 -1.528 1 93.44 70 PHE B CA 1
ATOM 1519 C C . PHE B 1 70 ? -11.477 -14.93 -2.16 1 93.44 70 PHE B C 1
ATOM 1521 O O . PHE B 1 70 ? -11.281 -16.141 -2.205 1 93.44 70 PHE B O 1
ATOM 1528 N N . LEU B 1 71 ? -10.727 -14 -2.787 1 94.5 71 LEU B N 1
ATOM 1529 C CA . LEU B 1 71 ? -9.375 -14.258 -3.271 1 94.5 71 LEU B CA 1
ATOM 1530 C C . LEU B 1 71 ? -8.344 -13.516 -2.434 1 94.5 71 LEU B C 1
ATOM 1532 O O . LEU B 1 71 ? -8.445 -12.297 -2.254 1 94.5 71 LEU B O 1
ATOM 1536 N N . GLU B 1 72 ? -7.488 -14.258 -1.86 1 91.75 72 GLU B N 1
ATOM 1537 C CA . GLU B 1 72 ? -6.297 -13.656 -1.271 1 91.75 72 GLU B CA 1
ATOM 1538 C C . GLU B 1 72 ? -5.152 -13.602 -2.275 1 91.75 72 GLU B C 1
ATOM 1540 O O . GLU B 1 72 ? -4.707 -14.633 -2.775 1 91.75 72 GLU B O 1
ATOM 1545 N N . VAL B 1 73 ? -4.727 -12.398 -2.564 1 94.12 73 VAL B N 1
ATOM 1546 C CA . VAL B 1 73 ? -3.707 -12.211 -3.59 1 94.12 73 VAL B CA 1
ATOM 1547 C C . VAL B 1 73 ? -2.436 -11.648 -2.955 1 94.12 73 VAL B C 1
ATOM 1549 O O . VAL B 1 73 ? -2.486 -10.672 -2.203 1 94.12 73 VAL B O 1
ATOM 1552 N N . ILE B 1 74 ? -1.341 -12.242 -3.221 1 91.38 74 ILE B N 1
ATOM 1553 C CA . ILE B 1 74 ? -0.038 -11.773 -2.758 1 91.38 74 ILE B CA 1
ATOM 1554 C C . ILE B 1 74 ? 0.873 -11.516 -3.955 1 91.38 74 ILE B C 1
ATOM 1556 O O . ILE B 1 74 ? 1.144 -12.422 -4.746 1 91.38 74 ILE B O 1
ATOM 1560 N N . LEU B 1 75 ? 1.289 -10.273 -4.039 1 93.62 75 LEU B N 1
ATOM 1561 C CA . LEU B 1 75 ? 2.182 -9.875 -5.121 1 93.62 75 LEU B CA 1
ATOM 1562 C C . LEU B 1 75 ? 3.527 -9.406 -4.574 1 93.62 75 LEU B C 1
ATOM 1564 O O . LEU B 1 75 ? 3.58 -8.695 -3.57 1 93.62 75 LEU B O 1
ATOM 1568 N N . VAL B 1 76 ? 4.57 -9.844 -5.168 1 89.94 76 VAL B N 1
ATOM 1569 C CA . VAL B 1 76 ? 5.895 -9.266 -4.973 1 89.94 76 VAL B CA 1
ATOM 1570 C C . VAL B 1 76 ? 6.305 -8.492 -6.227 1 89.94 76 VAL B C 1
ATOM 1572 O O . VAL B 1 76 ? 6.305 -9.039 -7.328 1 89.94 76 VAL B O 1
ATOM 1575 N N . ILE B 1 77 ? 6.594 -7.219 -6.031 1 92.5 77 ILE B N 1
ATOM 1576 C CA . ILE B 1 77 ? 6.852 -6.375 -7.191 1 92.5 77 ILE B CA 1
ATOM 1577 C C . ILE B 1 77 ? 8.164 -5.621 -6.996 1 92.5 77 ILE B C 1
ATOM 1579 O O . ILE B 1 77 ? 8.742 -5.629 -5.902 1 92.5 77 ILE B O 1
ATOM 1583 N N . THR B 1 78 ? 8.703 -5.023 -8.109 1 90.81 78 THR B N 1
ATOM 1584 C CA . THR B 1 78 ? 9.898 -4.203 -8.023 1 90.81 78 THR B CA 1
ATOM 1585 C C . THR B 1 78 ? 9.664 -3 -7.113 1 90.81 78 THR B C 1
ATOM 1587 O O . THR B 1 78 ? 8.523 -2.574 -6.918 1 90.81 78 THR B O 1
ATOM 1590 N N . PRO B 1 79 ? 10.641 -2.467 -6.516 1 89.06 79 PRO B N 1
ATOM 1591 C CA . PRO B 1 79 ? 10.5 -1.424 -5.496 1 89.06 79 PRO B CA 1
ATOM 1592 C C . PRO B 1 79 ? 10.383 -0.024 -6.098 1 89.06 79 PRO B C 1
ATOM 1594 O O . PRO B 1 79 ? 11.094 0.893 -5.676 1 89.06 79 PRO B O 1
ATOM 1597 N N . GLU B 1 80 ? 9.602 0.144 -7.086 1 91.38 80 GLU B N 1
ATOM 1598 C CA . GLU B 1 80 ? 9.336 1.451 -7.684 1 91.38 80 GLU B CA 1
ATOM 1599 C C . GLU B 1 80 ? 7.902 1.898 -7.418 1 91.38 80 GLU B C 1
ATOM 1601 O O . GLU B 1 80 ? 6.973 1.088 -7.469 1 91.38 80 GLU B O 1
ATOM 1606 N N . SER B 1 81 ? 7.805 3.184 -7.156 1 94.31 81 SER B N 1
ATOM 1607 C CA . SER B 1 81 ? 6.473 3.738 -6.953 1 94.31 81 SER B CA 1
ATOM 1608 C C . SER B 1 81 ? 5.57 3.469 -8.156 1 94.31 81 SER B C 1
ATOM 1610 O O . SER B 1 81 ? 4.371 3.227 -7.996 1 94.31 81 SER B O 1
ATOM 1612 N N . THR B 1 82 ? 6.172 3.418 -9.352 1 95 82 THR B N 1
ATOM 1613 C CA . THR B 1 82 ? 5.398 3.213 -10.57 1 95 82 THR B CA 1
ATOM 1614 C C . THR B 1 82 ? 4.82 1.802 -10.617 1 95 82 THR B C 1
ATOM 1616 O O . THR B 1 82 ? 3.742 1.583 -11.172 1 95 82 THR B O 1
ATOM 1619 N N . ALA B 1 83 ? 5.527 0.901 -10.078 1 95.5 83 ALA B N 1
ATOM 1620 C CA . ALA B 1 83 ? 5.016 -0.465 -10.023 1 95.5 83 ALA B CA 1
ATOM 1621 C C . ALA B 1 83 ? 3.742 -0.539 -9.188 1 95.5 83 ALA B C 1
ATOM 1623 O O . ALA B 1 83 ? 2.762 -1.168 -9.586 1 95.5 83 ALA B O 1
ATOM 1624 N N . ILE B 1 84 ? 3.738 0.134 -8.078 1 96.56 84 ILE B N 1
ATOM 1625 C CA . ILE B 1 84 ? 2.562 0.181 -7.219 1 96.56 84 ILE B CA 1
ATOM 1626 C C . ILE B 1 84 ? 1.41 0.858 -7.957 1 96.56 84 ILE B C 1
ATOM 1628 O O . ILE B 1 84 ? 0.29 0.341 -7.98 1 96.56 84 ILE B O 1
ATOM 1632 N N . SER B 1 85 ? 1.749 1.985 -8.547 1 97 85 SER B N 1
ATOM 1633 C CA . SER B 1 85 ? 0.739 2.723 -9.297 1 97 85 SER B CA 1
ATOM 1634 C C . SER B 1 85 ? 0.1 1.848 -10.375 1 97 85 SER B C 1
ATOM 1636 O O . SER B 1 85 ? -1.123 1.836 -10.523 1 97 85 SER B O 1
ATOM 1638 N N . ASN B 1 86 ? 0.875 1.113 -11.086 1 95.75 86 ASN B N 1
ATOM 1639 C CA . ASN B 1 86 ? 0.378 0.268 -12.164 1 95.75 86 ASN B CA 1
ATOM 1640 C C . ASN B 1 86 ? -0.523 -0.845 -11.641 1 95.75 86 ASN B C 1
ATOM 1642 O O . ASN B 1 86 ? -1.574 -1.125 -12.219 1 95.75 86 ASN B O 1
ATOM 1646 N N . ILE B 1 87 ? -0.095 -1.424 -10.547 1 96.62 87 ILE B N 1
ATOM 1647 C CA . ILE B 1 87 ? -0.892 -2.5 -9.969 1 96.62 87 ILE B CA 1
ATOM 1648 C C . ILE B 1 87 ? -2.275 -1.973 -9.586 1 96.62 87 ILE B C 1
ATOM 1650 O O . ILE B 1 87 ? -3.293 -2.561 -9.961 1 96.62 87 ILE B O 1
ATOM 1654 N N . PHE B 1 88 ? -2.367 -0.86 -8.977 1 96.38 88 PHE B N 1
ATOM 1655 C CA . PHE B 1 88 ? -3.641 -0.362 -8.469 1 96.38 88 PHE B CA 1
ATOM 1656 C C . PHE B 1 88 ? -4.457 0.276 -9.586 1 96.38 88 PHE B C 1
ATOM 1658 O O . PHE B 1 88 ? -5.68 0.381 -9.484 1 96.38 88 PHE B O 1
ATOM 1665 N N . THR B 1 89 ? -3.83 0.68 -10.602 1 95.81 89 THR B N 1
ATOM 1666 C CA . THR B 1 89 ? -4.562 1.067 -11.797 1 95.81 89 THR B CA 1
ATOM 1667 C C . THR B 1 89 ? -5.312 -0.127 -12.383 1 95.81 89 THR B C 1
ATOM 1669 O O . THR B 1 89 ? -6.465 0 -12.797 1 95.81 89 THR B O 1
ATOM 1672 N N . ASN B 1 90 ? -4.672 -1.264 -12.398 1 94.25 90 ASN B N 1
ATOM 1673 C CA . ASN B 1 90 ? -5.277 -2.473 -12.945 1 94.25 90 ASN B CA 1
ATOM 1674 C C . ASN B 1 90 ? -6.414 -2.977 -12.062 1 94.25 90 ASN B C 1
ATOM 1676 O O . ASN B 1 90 ? -7.277 -3.727 -12.516 1 94.25 90 ASN B O 1
ATOM 1680 N N . LEU B 1 91 ? -6.402 -2.547 -10.844 1 94.88 91 LEU B N 1
ATOM 1681 C CA . LEU B 1 91 ? -7.426 -3 -9.914 1 94.88 91 LEU B CA 1
ATOM 1682 C C . LEU B 1 91 ? -8.594 -2.02 -9.859 1 94.88 91 LEU B C 1
ATOM 1684 O O . LEU B 1 91 ? -9.461 -2.129 -9 1 94.88 91 LEU B O 1
ATOM 1688 N N . LYS B 1 92 ? -8.539 -1.048 -10.734 1 93.69 92 LYS B N 1
ATOM 1689 C CA . LYS B 1 92 ? -9.609 -0.05 -10.766 1 93.69 92 LYS B CA 1
ATOM 1690 C C . LYS B 1 92 ? -10.984 -0.714 -10.836 1 93.69 92 LYS B C 1
ATOM 1692 O O . LYS B 1 92 ? -11.195 -1.628 -11.641 1 93.69 92 LYS B O 1
ATOM 1697 N N . GLY B 1 93 ? -11.906 -0.273 -9.984 1 91.88 93 GLY B N 1
ATOM 1698 C CA . GLY B 1 93 ? -13.273 -0.773 -10.008 1 91.88 93 GLY B CA 1
ATOM 1699 C C . GLY B 1 93 ? -13.461 -2.025 -9.172 1 91.88 93 GLY B C 1
ATOM 1700 O O . GLY B 1 93 ? -14.578 -2.531 -9.047 1 91.88 93 GLY B O 1
ATOM 1701 N N . ILE B 1 94 ? -12.453 -2.574 -8.641 1 93.38 94 ILE B N 1
ATOM 1702 C CA . ILE B 1 94 ? -12.539 -3.76 -7.793 1 93.38 94 ILE B CA 1
ATOM 1703 C C . ILE B 1 94 ? -12.539 -3.348 -6.324 1 93.38 94 ILE B C 1
ATOM 1705 O O . ILE B 1 94 ? -11.578 -2.74 -5.844 1 93.38 94 ILE B O 1
ATOM 1709 N N . PRO B 1 95 ? -13.578 -3.656 -5.645 1 91.56 95 PRO B N 1
ATOM 1710 C CA . PRO B 1 95 ? -13.578 -3.371 -4.207 1 91.56 95 PRO B CA 1
ATOM 1711 C C . PRO B 1 95 ? -12.516 -4.164 -3.449 1 91.56 95 PRO B C 1
ATOM 1713 O O . PRO B 1 95 ? -12.43 -5.387 -3.598 1 91.56 95 PRO B O 1
ATOM 1716 N N . ILE B 1 96 ? -11.711 -3.49 -2.621 1 92.69 96 ILE B N 1
ATOM 1717 C CA . ILE B 1 96 ? -10.648 -4.109 -1.841 1 92.69 96 ILE B CA 1
ATOM 1718 C C . ILE B 1 96 ? -11.078 -4.238 -0.383 1 92.69 96 ILE B C 1
ATOM 1720 O O . ILE B 1 96 ? -11.312 -3.234 0.294 1 92.69 96 ILE B O 1
ATOM 1724 N N . HIS B 1 97 ? -11.141 -5.449 0.047 1 89.19 97 HIS B N 1
ATOM 1725 C CA . HIS B 1 97 ? -11.641 -5.715 1.393 1 89.19 97 HIS B CA 1
ATOM 1726 C C . HIS B 1 97 ? -10.523 -5.598 2.426 1 89.19 97 HIS B C 1
ATOM 1728 O O . HIS B 1 97 ? -10.781 -5.258 3.584 1 89.19 97 HIS B O 1
ATOM 1734 N N . ASP B 1 98 ? -9.406 -5.91 2.066 1 87.75 98 ASP B N 1
ATOM 1735 C CA . ASP B 1 98 ? -8.211 -5.789 2.898 1 87.75 98 ASP B CA 1
ATOM 1736 C C . ASP B 1 98 ? -6.973 -5.516 2.049 1 87.75 98 ASP B C 1
ATOM 1738 O O . ASP B 1 98 ? -6.902 -5.934 0.892 1 87.75 98 ASP B O 1
ATOM 1742 N N . LEU B 1 99 ? -6.031 -4.816 2.648 1 93.62 99 LEU B N 1
ATOM 1743 C CA . LEU B 1 99 ? -4.863 -4.398 1.879 1 93.62 99 LEU B CA 1
ATOM 1744 C C . LEU B 1 99 ? -3.67 -4.148 2.793 1 93.62 99 LEU B C 1
ATOM 1746 O O . LEU B 1 99 ? -3.799 -3.48 3.822 1 93.62 99 LEU B O 1
ATOM 1750 N N . ILE B 1 100 ? -2.576 -4.691 2.373 1 92.31 100 ILE B N 1
ATOM 1751 C CA . ILE B 1 100 ? -1.294 -4.34 2.971 1 92.31 100 ILE B CA 1
ATOM 1752 C C . ILE B 1 100 ? -0.23 -4.227 1.881 1 92.31 100 ILE B C 1
ATOM 1754 O O . ILE B 1 100 ? -0.071 -5.133 1.062 1 92.31 100 ILE B O 1
ATOM 1758 N N . VAL B 1 101 ? 0.395 -3.117 1.82 1 95.56 101 VAL B N 1
ATOM 1759 C CA . VAL B 1 101 ? 1.587 -2.934 0.999 1 95.56 101 VAL B CA 1
ATOM 1760 C C . VAL B 1 101 ? 2.781 -2.598 1.888 1 95.56 101 VAL B C 1
ATOM 1762 O O . VAL B 1 101 ? 2.695 -1.721 2.75 1 95.56 101 VAL B O 1
ATOM 1765 N N . LYS B 1 102 ? 3.836 -3.252 1.681 1 91.19 102 LYS B N 1
ATOM 1766 C CA . LYS B 1 102 ? 5.004 -2.969 2.51 1 91.19 102 LYS B CA 1
ATOM 1767 C C . LYS B 1 102 ? 6.297 -3.209 1.739 1 91.19 102 LYS B C 1
ATOM 1769 O O . LYS B 1 102 ? 6.32 -3.979 0.777 1 91.19 102 LYS B O 1
ATOM 1774 N N . LYS B 1 103 ? 7.297 -2.482 2.188 1 88.81 103 LYS B N 1
ATOM 1775 C CA . LYS B 1 103 ? 8.648 -2.775 1.713 1 88.81 103 LYS B CA 1
ATOM 1776 C C . LYS B 1 103 ? 9.211 -4.02 2.391 1 88.81 103 LYS B C 1
ATOM 1778 O O . LYS B 1 103 ? 9.156 -4.148 3.615 1 88.81 103 LYS B O 1
ATOM 1783 N N . ILE B 1 104 ? 9.656 -4.938 1.624 1 81.56 104 ILE B N 1
ATOM 1784 C CA . ILE B 1 104 ? 10.211 -6.164 2.182 1 81.56 104 ILE B CA 1
ATOM 1785 C C . ILE B 1 104 ? 11.609 -5.891 2.738 1 81.56 104 ILE B C 1
ATOM 1787 O O . ILE B 1 104 ? 12.43 -5.242 2.086 1 81.56 104 ILE B O 1
ATOM 1791 N N . SER B 1 105 ? 11.75 -6.227 3.963 1 70.44 105 SER B N 1
ATOM 1792 C CA . SER B 1 105 ? 13.07 -6.074 4.578 1 70.44 105 SER B CA 1
ATOM 1793 C C . SER B 1 105 ? 13.914 -7.328 4.395 1 70.44 105 SER B C 1
ATOM 1795 O O . SER B 1 105 ? 13.391 -8.383 4.02 1 70.44 105 SER B O 1
ATOM 1797 N N . LEU B 1 106 ? 15.195 -7.051 4.555 1 65.25 106 LEU B N 1
ATOM 1798 C CA . LEU B 1 106 ? 16.109 -8.18 4.508 1 65.25 106 LEU B CA 1
ATOM 1799 C C . LEU B 1 106 ? 15.711 -9.258 5.508 1 65.25 106 LEU B C 1
ATOM 1801 O O . LEU B 1 106 ? 15.797 -10.445 5.215 1 65.25 106 LEU B O 1
ATOM 1805 N N . GLU B 1 107 ? 15.367 -8.758 6.656 1 59.41 107 GLU B N 1
ATOM 1806 C CA . GLU B 1 107 ? 14.938 -9.68 7.707 1 59.41 107 GLU B CA 1
ATOM 1807 C C . GLU B 1 107 ? 13.711 -10.477 7.27 1 59.41 107 GLU B C 1
ATOM 1809 O O . GLU B 1 107 ? 13.617 -11.672 7.551 1 59.41 107 GLU B O 1
ATOM 1814 N N . ASP B 1 108 ? 12.82 -9.758 6.625 1 63.34 108 ASP B N 1
ATOM 1815 C CA . ASP B 1 108 ? 11.641 -10.438 6.105 1 63.34 108 ASP B CA 1
ATOM 1816 C C . ASP B 1 108 ? 12.031 -11.555 5.145 1 63.34 108 ASP B C 1
ATOM 1818 O O . ASP B 1 108 ? 11.414 -12.625 5.145 1 63.34 108 ASP B O 1
ATOM 1822 N N . VAL B 1 109 ? 12.953 -11.148 4.414 1 60.31 109 VAL B N 1
ATOM 1823 C CA . VAL B 1 109 ? 13.422 -12.109 3.42 1 60.31 109 VAL B CA 1
ATOM 1824 C C . VAL B 1 109 ? 14 -13.336 4.117 1 60.31 109 VAL B C 1
ATOM 1826 O O . VAL B 1 109 ? 13.711 -14.469 3.729 1 60.31 109 VAL B O 1
ATOM 1829 N N . TYR B 1 110 ? 14.695 -12.977 5.188 1 58.66 110 TYR B N 1
ATOM 1830 C CA . TYR B 1 110 ? 15.336 -14.047 5.949 1 58.66 110 TYR B CA 1
ATOM 1831 C C . TYR B 1 110 ? 14.289 -14.938 6.609 1 58.66 110 TYR B C 1
ATOM 1833 O O . TYR B 1 110 ? 14.422 -16.172 6.605 1 58.66 110 TYR B O 1
ATOM 1841 N N . LEU B 1 111 ? 13.281 -14.266 7.184 1 54.91 111 LEU B N 1
ATOM 1842 C CA . LEU B 1 111 ? 12.25 -15 7.891 1 54.91 111 LEU B CA 1
ATOM 1843 C C . LEU B 1 111 ? 11.414 -15.844 6.926 1 54.91 111 LEU B C 1
ATOM 1845 O O . LEU B 1 111 ? 11.016 -16.953 7.254 1 54.91 111 LEU B O 1
ATOM 1849 N N . LYS B 1 112 ? 11.164 -15.172 5.949 1 55.94 112 LYS B N 1
ATOM 1850 C CA . LYS B 1 112 ? 10.375 -15.867 4.938 1 55.94 112 LYS B CA 1
ATOM 1851 C C . LYS B 1 112 ? 11.133 -17.062 4.367 1 55.94 112 LYS B C 1
ATOM 1853 O O . LYS B 1 112 ? 10.547 -18.109 4.094 1 55.94 112 LYS B O 1
ATOM 1858 N N . LEU B 1 113 ? 12.312 -16.781 4.316 1 52.5 113 LEU B N 1
ATOM 1859 C CA . LEU B 1 113 ? 13.211 -17.828 3.836 1 52.5 113 LEU B CA 1
ATOM 1860 C C . LEU B 1 113 ? 13.328 -18.953 4.855 1 52.5 113 LEU B C 1
ATOM 1862 O O . LEU B 1 113 ? 13.422 -20.125 4.48 1 52.5 113 LEU B O 1
ATOM 1866 N N . LEU B 1 114 ? 13.281 -18.375 6.082 1 46.75 114 LEU B N 1
ATOM 1867 C CA . LEU B 1 114 ? 13.445 -19.391 7.121 1 46.75 114 LEU B CA 1
ATOM 1868 C C . LEU B 1 114 ? 12.133 -20.125 7.387 1 46.75 114 LEU B C 1
ATOM 1870 O O . LEU B 1 114 ? 12.109 -21.125 8.094 1 46.75 114 LEU B O 1
ATOM 1874 N N . GLY B 1 115 ? 11.156 -19.922 6.645 1 44.12 115 GLY B N 1
ATOM 1875 C CA . GLY B 1 115 ? 9.914 -20.625 6.902 1 44.12 115 GLY B CA 1
ATOM 1876 C C . GLY B 1 115 ? 9.336 -20.344 8.273 1 44.12 115 GLY B C 1
ATOM 1877 O O . GLY B 1 115 ? 8.523 -21.125 8.781 1 44.12 115 GLY B O 1
ATOM 1878 N N . GLU B 1 116 ? 9.875 -19.469 9.156 1 40.41 116 GLU B N 1
ATOM 1879 C CA . GLU B 1 116 ? 9.328 -19.281 10.5 1 40.41 116 GLU B CA 1
ATOM 1880 C C . GLU B 1 116 ? 8.289 -18.172 10.523 1 40.41 116 GLU B C 1
ATOM 1882 O O . GLU B 1 116 ? 8.32 -17.266 9.672 1 40.41 116 GLU B O 1
#

Organism: Dictyoglomus thermophilum (strain ATCC 35947 / DSM 3960 / H-6-12) (NCBI:txid309799)

Foldseek 3Di:
DVDDLPPDQWQFQADPRRRLGTHGLVVCCVVLPWKKKKKFKFFPVCVVLCVVVCVDPFWSDWDWDDDPTIIIIMTIGHNDPVNVVVVVVSCPPTDTPDMDMDTQDSVNSVCSSVVD/DVDDLPPPQWQFQADPRRRLGTHGLVVCCVVLPFKKKKKFKFFPVCVVLCVVVCVDPFWSDWDWDDDPTIIIIMTIGHNDPVNVVVVVVSCPPTDTPDMDMDTQDSVNSVCSSVVD

Sequence (232 aa):
MQEVEELCDRIAFLKSEEIITIDTPASLKSKYSESFEIKLLIDKHFKAKLNELEKLKYVKNLKIHENENFLEVILVITPESTAISNIFTNLKGIPIHDLIVKKISLEDVYLKLLGEMQEVEELCDRIAFLKSEEIITIDTPASLKSKYSESFEIKLLIDKHFKAKLNELEKLKYVKNLKIHENENFLEVILVITPESTAISNIFTNLKGIPIHDLIVKKISLEDVYLKLLGE

pLDDT: mean 74.64, std 22.19, range [22.41, 97.0]

Secondary structure (DSSP, 8-state):
---TTSS-SSEEEEETTEEEEEE-HHHHHHHSTT-EEEEEEEEGGGHHHHTTTTTSTTEEEEEEEE-SSEEEEEEEE-S-HHHHHHHHHHTTTPPPSEEEEEEPPHHHHHHHHHT-/---TTSS-SSEEEEETTEEEEEE-HHHHHHHSTT-EEEEEEEEGGGHHHHTTTTTSTTEEEEEEEE-SS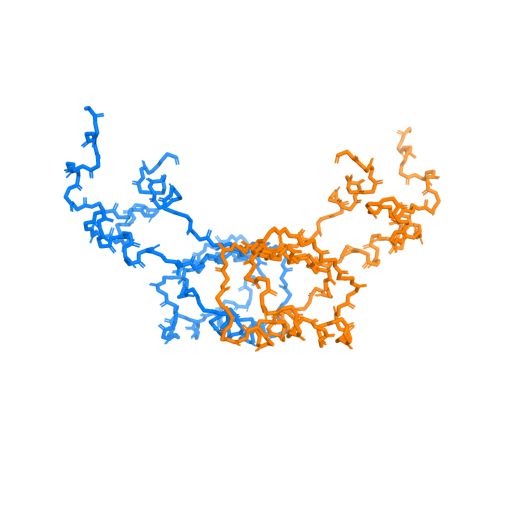EEEEEEEE-S-HHHHHHHHHHTTT---SEEEEEEPPHHHHHHHHHT-

Radius of gyration: 19.73 Å; Cα contacts (8 Å, |Δi|>4): 418; chains: 2; bounding box: 59×46×45 Å

InterPro domains:
  IPR050763 ABC transporter ATP-binding component [PTHR42711] (1-115)

Solvent-accessible surface area 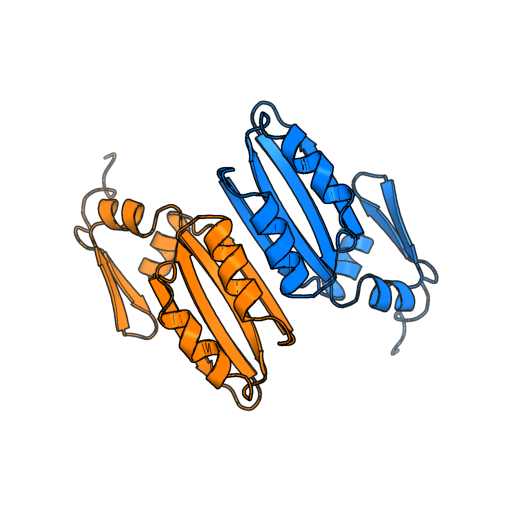(backbone atoms only — not comparable to full-atom values): 12575 Å² total; per-residue (Å²): 135,91,56,83,81,65,69,64,60,56,43,49,24,48,55,96,82,36,67,72,42,68,34,27,55,68,47,35,46,59,72,53,23,72,22,28,36,37,38,36,31,30,55,44,90,52,55,75,66,51,63,62,52,66,71,36,89,48,40,78,43,76,47,78,44,78,54,98,64,32,28,41,36,40,36,35,29,50,64,42,39,51,47,54,14,51,54,25,52,67,39,52,93,55,71,71,78,38,43,39,33,33,54,47,42,72,64,53,52,48,36,49,44,61,70,107,133,92,55,80,84,67,67,66,60,56,43,52,26,48,55,94,83,37,68,70,42,68,33,28,55,67,48,35,45,59,71,53,23,72,23,29,36,37,37,37,31,30,55,44,88,52,54,75,66,50,62,62,52,67,71,36,88,48,41,78,45,73,46,76,47,77,54,97,64,32,29,38,37,41,35,33,29,50,63,42,40,52,46,54,15,52,54,24,50,69,38,52,94,54,71,71,77,38,43,39,35,33,53,48,43,71,63,51,51,49,34,50,45,61,71,106